Protein AF-A0A538K2Z0-F1 (afdb_monomer_lite)

Foldseek 3Di:
DPPPPPPPPDVVNVVVVVVVCCVPVVCPPPPPPDCDPVNDDPPPDDPVNDDPPPDDPVNADPPNDDPVNDDPPPQDPVNQDVPNDDPVNDDPPPDDPVNADVPNQDPVNDDPPPDDPVNDDPPPDDPVNADVPNDDPVNQDPPNQDPVNDDPPPDDPVNDPAFDDDDDDDPPPADAQGKDKDKDQGAGQDAQDADDDDDPDDDPPQWDKHWDGDHDHRMTIIIIHHNPPPPPPPVPDPPPDDDQDADPPPRDHDDPDPDDDDFDFDDDDDPDDDFDGWGADPVRDTPDDTDDPPPPDDDPDDDPPDDD

Secondary structure (DSSP, 8-state):
--SSSSS---HHHHHHHHHHHHHHHS---GGGS---GGGS-TT---TTTS-TT---GGGS-TT-S-GGGS-TT-S-GGGS-TT---GGGSPTT---TTTSPTT-S-TTTSPTT---TTTSPTT---TTTSPTT-S-GGGS-TT-S-TTTSPTT---TTTS-S---------TT--TTEEEEEEEE-TT--TT-------SSPPPTTEEEEEPP--BTTEEEEEEEE-TTS---------SS----B-TTT--B----STT----------SSS------B-TTS-BS-----GGG-------------

Structure (mmCIF, N/CA/C/O backbone):
data_AF-A0A538K2Z0-F1
#
_entry.id   AF-A0A538K2Z0-F1
#
loop_
_atom_site.group_PDB
_atom_site.id
_atom_site.type_symbol
_atom_site.label_atom_id
_atom_site.label_alt_id
_atom_site.label_comp_id
_atom_site.label_asym_id
_atom_site.label_entity_id
_atom_site.label_seq_id
_atom_site.pdbx_PDB_ins_code
_atom_site.Cartn_x
_atom_site.Cartn_y
_atom_site.Cartn_z
_atom_site.occupancy
_atom_site.B_iso_or_equiv
_atom_site.auth_seq_id
_atom_site.auth_comp_id
_atom_site.auth_asym_id
_atom_site.auth_atom_id
_atom_site.pdbx_PDB_model_num
ATOM 1 N N . MET A 1 1 ? -34.884 3.120 114.702 1.00 54.62 1 MET A N 1
ATOM 2 C CA . MET A 1 1 ? -35.971 3.513 113.774 1.00 54.62 1 MET A CA 1
ATOM 3 C C . MET A 1 1 ? -35.940 2.689 112.469 1.00 54.62 1 MET A C 1
ATOM 5 O O . MET A 1 1 ? -36.153 3.233 111.401 1.00 54.62 1 MET A O 1
ATOM 9 N N . ALA A 1 2 ? -35.697 1.368 112.526 1.00 52.91 2 ALA A N 1
ATOM 10 C CA . ALA A 1 2 ? -35.439 0.540 111.331 1.00 52.91 2 ALA A CA 1
ATOM 11 C C . ALA A 1 2 ? -36.181 -0.814 111.358 1.00 52.91 2 ALA A C 1
ATOM 13 O O . ALA A 1 2 ? -35.630 -1.851 111.006 1.00 52.91 2 ALA A O 1
ATOM 14 N N . ARG A 1 3 ? -37.433 -0.843 111.839 1.00 54.34 3 ARG A N 1
ATOM 15 C CA . ARG A 1 3 ? -38.192 -2.103 111.995 1.00 54.34 3 ARG A CA 1
ATOM 16 C C . ARG A 1 3 ? -39.641 -2.022 111.503 1.00 54.34 3 ARG A C 1
ATOM 18 O O . ARG A 1 3 ? -40.521 -2.652 112.078 1.00 54.34 3 ARG A O 1
ATOM 25 N N . ARG A 1 4 ? -39.912 -1.236 110.452 1.00 53.72 4 ARG A N 1
ATOM 26 C CA . ARG A 1 4 ? -41.261 -1.143 109.847 1.00 53.72 4 ARG A CA 1
ATOM 27 C C . ARG A 1 4 ? -41.332 -1.202 108.315 1.00 53.72 4 ARG A C 1
ATOM 29 O O . ARG A 1 4 ? -42.423 -1.053 107.786 1.00 53.72 4 ARG A O 1
ATOM 36 N N . LEU A 1 5 ? -40.246 -1.524 107.604 1.00 57.41 5 LEU A N 1
ATOM 37 C CA . LEU A 1 5 ? -40.294 -1.689 106.138 1.00 57.41 5 LEU A CA 1
ATOM 38 C C . LEU A 1 5 ? -40.363 -3.145 105.632 1.00 57.41 5 LEU A C 1
ATOM 40 O O . LEU A 1 5 ? -40.404 -3.366 104.431 1.00 57.41 5 LEU A O 1
ATOM 44 N N . ARG A 1 6 ? -40.403 -4.163 106.505 1.00 54.56 6 ARG A N 1
ATOM 45 C CA . ARG A 1 6 ? -40.366 -5.584 106.080 1.00 54.56 6 ARG A CA 1
ATOM 46 C C . ARG A 1 6 ? -41.732 -6.250 105.834 1.00 54.56 6 ARG A C 1
ATOM 48 O O . ARG A 1 6 ? -41.779 -7.466 105.711 1.00 54.56 6 ARG A O 1
ATOM 55 N N . ARG A 1 7 ? -42.851 -5.511 105.778 1.00 56.56 7 ARG A N 1
ATOM 56 C CA . ARG A 1 7 ? -44.203 -6.125 105.781 1.00 56.56 7 ARG A CA 1
ATOM 57 C C . ARG A 1 7 ? -45.034 -6.033 104.494 1.00 56.56 7 ARG A C 1
ATOM 59 O O . ARG A 1 7 ? -46.202 -6.394 104.559 1.00 56.56 7 ARG A O 1
ATOM 66 N N . ARG A 1 8 ? -44.496 -5.582 103.350 1.00 61.78 8 ARG A N 1
ATOM 67 C CA . ARG A 1 8 ? -45.268 -5.509 102.082 1.00 61.78 8 ARG A CA 1
ATOM 68 C C . ARG A 1 8 ? -44.487 -5.813 100.795 1.00 61.78 8 ARG A C 1
ATOM 70 O O . ARG A 1 8 ? -44.858 -5.342 99.725 1.00 61.78 8 ARG A O 1
ATOM 77 N N . LEU A 1 9 ? -43.438 -6.626 100.866 1.00 60.72 9 LEU A N 1
ATOM 78 C CA . LEU A 1 9 ? -42.922 -7.281 99.663 1.00 60.72 9 LEU A CA 1
ATOM 79 C C . LEU A 1 9 ? -43.556 -8.666 99.607 1.00 60.72 9 LEU A C 1
ATOM 81 O O . LEU A 1 9 ? -43.089 -9.604 100.245 1.00 60.72 9 LEU A O 1
ATOM 85 N N . THR A 1 10 ? -44.696 -8.758 98.924 1.00 77.19 10 THR A N 1
ATOM 86 C CA . THR A 1 10 ? -45.229 -10.058 98.518 1.00 77.19 10 THR A CA 1
ATOM 87 C C . THR A 1 10 ? -44.264 -10.661 97.503 1.00 77.19 10 THR A C 1
ATOM 89 O O . THR A 1 10 ? -43.581 -9.933 96.779 1.00 77.19 10 THR A O 1
ATOM 92 N N . PHE A 1 11 ? -44.212 -11.989 97.433 1.00 79.50 11 PHE A N 1
ATOM 93 C CA . PHE A 1 11 ? -43.432 -12.696 96.414 1.00 79.50 11 PHE A CA 1
ATOM 94 C C . PHE A 1 11 ? -43.719 -12.151 95.002 1.00 79.50 11 PHE A C 1
ATOM 96 O O . PHE A 1 11 ? -42.800 -11.944 94.219 1.00 79.50 11 PHE A O 1
ATOM 103 N N . ALA A 1 12 ? -44.978 -11.782 94.741 1.00 82.31 12 ALA A N 1
ATOM 104 C CA . ALA A 1 12 ? -45.411 -11.135 93.508 1.00 82.31 12 ALA A CA 1
ATOM 105 C C . ALA A 1 12 ? -44.669 -9.821 93.205 1.00 82.31 12 ALA A C 1
ATOM 107 O O . ALA A 1 12 ? -44.244 -9.633 92.074 1.00 82.31 12 ALA A O 1
ATOM 108 N N . ASN A 1 13 ? -44.461 -8.948 94.198 1.00 83.00 13 ASN A N 1
ATOM 109 C CA . ASN A 1 13 ? -43.766 -7.668 94.002 1.00 83.00 13 ASN A CA 1
ATOM 110 C C . ASN A 1 13 ? -42.264 -7.850 93.744 1.00 83.00 13 ASN A C 1
ATOM 112 O O . ASN A 1 13 ? -41.648 -7.051 93.047 1.00 83.00 13 ASN A O 1
ATOM 116 N N . VAL A 1 14 ? -41.667 -8.896 94.319 1.00 85.56 14 VAL A N 1
ATOM 117 C CA . VAL A 1 14 ? -40.258 -9.229 94.082 1.00 85.56 14 VAL A CA 1
ATOM 118 C C . VAL A 1 14 ? -40.094 -9.835 92.690 1.00 85.56 14 VAL A C 1
ATOM 120 O O . VAL A 1 14 ? -39.229 -9.397 91.939 1.00 85.56 14 VAL A O 1
ATOM 123 N N . CYS A 1 15 ? -40.960 -10.777 92.306 1.00 85.44 15 CYS A N 1
ATOM 124 C CA . CYS A 1 15 ? -40.960 -11.353 90.963 1.00 85.44 15 CYS A CA 1
ATOM 125 C C . CYS A 1 15 ? -41.245 -10.313 89.880 1.00 85.44 15 CYS A C 1
ATOM 127 O O . CYS A 1 15 ? -40.571 -10.336 88.859 1.00 85.44 15 CYS A O 1
ATOM 129 N N . SER A 1 16 ? -42.190 -9.393 90.087 1.00 87.00 16 SER A N 1
ATOM 130 C CA . SER A 1 16 ? -42.489 -8.354 89.098 1.00 87.00 16 SER A CA 1
ATOM 131 C C . SER A 1 16 ? -41.337 -7.366 88.935 1.00 87.00 16 SER A C 1
ATOM 133 O O . SER A 1 16 ? -41.027 -6.989 87.809 1.00 87.00 16 SER A O 1
ATOM 135 N N . PHE A 1 17 ? -40.644 -7.001 90.018 1.00 85.25 17 PHE A N 1
ATOM 136 C CA . PHE A 1 17 ? -39.466 -6.139 89.930 1.00 85.25 17 PHE A CA 1
ATOM 137 C C . PHE A 1 17 ? -38.277 -6.855 89.277 1.00 85.25 17 PHE A C 1
ATOM 139 O O . PHE A 1 17 ? -37.616 -6.272 88.427 1.00 85.25 17 PHE A O 1
ATOM 146 N N . ILE A 1 18 ? -38.034 -8.129 89.605 1.00 85.38 18 ILE A N 1
ATOM 147 C CA . ILE A 1 18 ? -36.999 -8.939 88.945 1.00 85.38 18 ILE A CA 1
ATOM 148 C C . ILE A 1 18 ? -37.323 -9.116 87.457 1.00 85.38 18 ILE A C 1
ATOM 150 O O . ILE A 1 18 ? -36.447 -8.913 86.626 1.00 85.38 18 ILE A O 1
ATOM 154 N N . ALA A 1 19 ? -38.573 -9.425 87.104 1.00 84.25 19 ALA A N 1
ATOM 155 C CA . ALA A 1 19 ? -39.002 -9.557 85.714 1.00 84.25 19 ALA A CA 1
ATOM 156 C C . ALA A 1 19 ? -38.842 -8.242 84.941 1.00 84.25 19 ALA A C 1
ATOM 158 O O . ALA A 1 19 ? -38.344 -8.258 83.822 1.00 84.25 19 ALA A O 1
ATOM 159 N N . LEU A 1 20 ? -39.195 -7.104 85.546 1.00 83.75 20 LEU A N 1
ATOM 160 C CA . LEU A 1 20 ? -39.020 -5.783 84.944 1.00 83.75 20 LEU A CA 1
ATOM 161 C C . LEU A 1 20 ? -37.537 -5.426 84.771 1.00 83.75 20 LEU A C 1
ATOM 163 O O . LEU A 1 20 ? -37.148 -4.911 83.729 1.00 83.75 20 LEU A O 1
ATOM 167 N N . VAL A 1 21 ? -36.701 -5.724 85.769 1.00 82.56 21 VAL A N 1
ATOM 168 C CA . VAL A 1 21 ? -35.251 -5.488 85.710 1.00 82.56 21 VAL A CA 1
ATOM 169 C C . VAL A 1 21 ? -34.573 -6.412 84.699 1.00 82.56 21 VAL A C 1
ATOM 171 O O . VAL A 1 21 ? -33.632 -5.985 84.048 1.00 82.56 21 VAL A O 1
ATOM 174 N N . ILE A 1 22 ? -35.049 -7.640 84.498 1.00 81.62 22 ILE A N 1
ATOM 175 C CA . ILE A 1 22 ? -34.547 -8.517 83.429 1.00 81.62 22 ILE A CA 1
ATOM 176 C C . ILE A 1 22 ? -35.038 -8.014 82.062 1.00 81.62 22 ILE A C 1
ATOM 178 O O . ILE A 1 22 ? -34.242 -7.856 81.141 1.00 81.62 22 ILE A O 1
ATOM 182 N N . ALA A 1 23 ? -36.321 -7.664 81.939 1.00 77.75 23 ALA A N 1
ATOM 183 C CA . ALA A 1 23 ? -36.896 -7.160 80.692 1.00 77.75 23 ALA A CA 1
ATOM 184 C C . ALA A 1 23 ? -36.260 -5.839 80.221 1.00 77.75 23 ALA A C 1
ATOM 186 O O . ALA A 1 23 ? -36.082 -5.646 79.024 1.00 77.75 23 ALA A O 1
ATOM 187 N N . LEU A 1 24 ? -35.902 -4.941 81.147 1.00 76.06 24 LEU A N 1
ATOM 188 C CA . LEU A 1 24 ? -35.345 -3.619 80.830 1.00 76.06 24 LEU A CA 1
ATOM 189 C C . LEU A 1 24 ? -33.826 -3.509 81.033 1.00 76.06 24 LEU A C 1
ATOM 191 O O . LEU A 1 24 ? -33.200 -2.632 80.449 1.00 76.06 24 LEU A O 1
ATOM 195 N N . GLY A 1 25 ? -33.231 -4.341 81.889 1.00 68.94 25 GLY A N 1
ATOM 196 C CA . GLY A 1 25 ? -31.842 -4.202 82.345 1.00 68.94 25 GLY A CA 1
ATOM 197 C C . GLY A 1 25 ? -30.845 -5.149 81.680 1.00 68.94 25 GLY A C 1
ATOM 198 O O . GLY A 1 25 ? -29.659 -4.836 81.657 1.00 68.94 25 GLY A O 1
ATOM 199 N N . THR A 1 26 ? -31.291 -6.275 81.107 1.00 61.53 26 THR A N 1
ATOM 200 C CA . THR A 1 26 ? -30.422 -7.154 80.292 1.00 61.53 26 THR A CA 1
ATOM 201 C C . THR A 1 26 ? -30.650 -7.004 78.788 1.00 61.53 26 THR A C 1
ATOM 203 O O . THR A 1 26 ? -29.878 -7.531 77.992 1.00 61.53 26 THR A O 1
ATOM 206 N N . GLY A 1 27 ? -31.676 -6.250 78.389 1.00 58.19 27 GLY A N 1
ATOM 207 C CA . GLY A 1 27 ? -31.914 -5.849 77.008 1.00 58.19 27 GLY A CA 1
ATOM 208 C C . GLY A 1 27 ? -31.122 -4.594 76.658 1.00 58.19 27 GLY A C 1
ATOM 209 O O . GLY A 1 27 ? -31.712 -3.544 76.420 1.00 58.19 27 GLY A O 1
ATOM 210 N N . GLY A 1 28 ? -29.787 -4.684 76.608 1.00 59.06 28 GLY A N 1
ATOM 211 C CA . GLY A 1 28 ? -29.054 -3.761 75.736 1.00 59.06 28 GLY A CA 1
ATOM 212 C C . GLY A 1 28 ? -29.716 -3.828 74.360 1.00 59.06 28 GLY A C 1
ATOM 213 O O . GLY A 1 28 ? -30.089 -4.924 73.951 1.00 59.06 28 GLY A O 1
ATOM 214 N N . ALA A 1 29 ? -29.969 -2.691 73.708 1.00 57.41 29 ALA A N 1
ATOM 215 C CA . ALA A 1 29 ? -30.670 -2.635 72.427 1.00 57.41 29 ALA A CA 1
ATOM 216 C C . ALA A 1 29 ? -30.017 -3.600 71.417 1.00 57.41 29 ALA A C 1
ATOM 218 O O . ALA A 1 29 ? -29.039 -3.261 70.756 1.00 57.41 29 ALA A O 1
ATOM 219 N N . TYR A 1 30 ? -30.549 -4.822 71.328 1.00 52.91 30 TYR A N 1
ATOM 220 C CA . TYR A 1 30 ? -29.987 -5.919 70.536 1.00 52.91 30 TYR A CA 1
ATOM 221 C C . TYR A 1 30 ? -30.017 -5.604 69.035 1.00 52.91 30 TYR A C 1
ATOM 223 O O . TYR A 1 30 ? -29.292 -6.220 68.261 1.00 52.91 30 TYR A O 1
ATOM 231 N N . ALA A 1 31 ? -30.803 -4.604 68.636 1.00 55.44 31 ALA A N 1
ATOM 232 C CA . ALA A 1 31 ? -31.025 -4.206 67.255 1.00 55.44 31 ALA A CA 1
ATOM 233 C C . ALA A 1 31 ? -29.828 -3.516 66.579 1.00 55.44 31 ALA A C 1
ATOM 235 O O . ALA A 1 31 ? -29.867 -3.313 65.372 1.00 55.44 31 ALA A O 1
ATOM 236 N N . ALA A 1 32 ? -28.761 -3.153 67.300 1.00 53.50 32 ALA A N 1
ATOM 237 C CA . ALA A 1 32 ? -27.634 -2.468 66.658 1.00 53.50 32 ALA A CA 1
ATOM 238 C C . ALA A 1 32 ? -26.824 -3.371 65.703 1.00 53.50 32 ALA A C 1
ATOM 240 O O . ALA A 1 32 ? -26.088 -2.843 64.880 1.00 53.50 32 ALA A O 1
ATOM 241 N N . ASN A 1 33 ? -26.956 -4.703 65.801 1.00 58.62 33 ASN A N 1
ATOM 242 C CA . ASN A 1 33 ? -26.120 -5.656 65.056 1.00 58.62 33 ASN A CA 1
ATOM 243 C C . ASN A 1 33 ? -26.870 -6.900 64.532 1.00 58.62 33 ASN A C 1
ATOM 245 O O . ASN A 1 33 ? -26.222 -7.892 64.206 1.00 58.62 33 ASN A O 1
ATOM 249 N N . THR A 1 34 ? -28.209 -6.903 64.517 1.00 69.50 34 THR A N 1
ATOM 250 C CA . THR A 1 34 ? -28.996 -8.136 64.282 1.00 69.50 34 THR A CA 1
ATOM 251 C C . THR A 1 34 ? -30.091 -8.049 63.225 1.00 69.50 34 THR A C 1
ATOM 253 O O . THR A 1 34 ? -30.787 -9.038 63.063 1.00 69.50 34 THR A O 1
ATOM 256 N N . ILE A 1 35 ? -30.235 -6.944 62.482 1.00 81.81 35 ILE A N 1
ATOM 257 C CA . ILE A 1 35 ? -31.173 -6.921 61.346 1.00 81.81 35 ILE A CA 1
ATOM 258 C C . ILE A 1 35 ? -30.601 -7.804 60.231 1.00 81.81 35 ILE A C 1
ATOM 260 O O . ILE A 1 35 ? -29.646 -7.414 59.556 1.00 81.81 35 ILE A O 1
ATOM 264 N N . GLY A 1 36 ? -31.139 -9.013 60.099 1.00 84.50 36 GLY A N 1
ATOM 265 C CA . GLY A 1 36 ? -30.788 -9.973 59.061 1.00 84.50 36 GLY A CA 1
ATOM 266 C C . GLY A 1 36 ? -31.755 -9.931 57.881 1.00 84.50 36 GLY A C 1
ATOM 267 O O . GLY A 1 36 ? -32.679 -9.124 57.830 1.00 84.50 36 GLY A O 1
ATOM 268 N N . SER A 1 37 ? -31.552 -10.843 56.930 1.00 85.88 37 SER A N 1
ATOM 269 C CA . SER A 1 37 ? -32.435 -11.013 55.769 1.00 85.88 37 SER A CA 1
ATOM 270 C C . SER A 1 37 ? -33.881 -11.301 56.181 1.00 85.88 37 SER A C 1
ATOM 272 O O . SER A 1 37 ? -34.796 -10.756 55.583 1.00 85.88 37 SER A O 1
ATOM 274 N N . ASP A 1 38 ? -34.077 -12.102 57.234 1.00 88.44 38 ASP A N 1
ATOM 275 C CA . ASP A 1 38 ? -35.404 -12.510 57.719 1.00 88.44 38 ASP A CA 1
ATOM 276 C C . ASP A 1 38 ? -36.194 -11.358 58.373 1.00 88.44 38 ASP A C 1
ATOM 278 O O . ASP A 1 38 ? -37.414 -11.444 58.517 1.00 88.44 38 ASP A O 1
ATOM 282 N N . ASP A 1 39 ? -35.511 -10.280 58.771 1.00 89.56 39 ASP A N 1
ATOM 283 C CA . ASP A 1 39 ? -36.121 -9.099 59.392 1.00 89.56 39 ASP A CA 1
ATOM 284 C C . ASP A 1 39 ? -36.536 -8.032 58.361 1.00 89.56 39 ASP A C 1
ATOM 286 O O . ASP A 1 39 ? -37.225 -7.068 58.707 1.00 89.56 39 ASP A O 1
ATOM 290 N N . ILE A 1 40 ? -36.108 -8.179 57.101 1.00 90.75 40 ILE A N 1
ATOM 291 C CA . ILE A 1 40 ? -36.381 -7.247 56.004 1.00 90.75 40 ILE A CA 1
ATOM 292 C C . ILE A 1 40 ? -37.419 -7.882 55.080 1.00 90.75 40 ILE A C 1
ATOM 294 O O . ILE A 1 40 ? -37.247 -8.997 54.601 1.00 90.75 40 ILE A O 1
ATOM 298 N N . ILE A 1 41 ? -38.507 -7.162 54.811 1.00 93.31 41 ILE A N 1
ATOM 299 C CA . ILE A 1 41 ? -39.495 -7.598 53.822 1.00 93.31 41 ILE A CA 1
ATOM 300 C C . ILE A 1 41 ? -38.904 -7.372 52.425 1.00 93.31 41 ILE A C 1
ATOM 302 O O . ILE A 1 41 ? -38.365 -6.300 52.140 1.00 93.31 41 ILE A O 1
ATOM 306 N N . ASP A 1 42 ? -39.025 -8.365 51.544 1.00 91.75 42 ASP A N 1
ATOM 307 C CA . ASP A 1 42 ? -38.537 -8.265 50.167 1.00 91.75 42 ASP A CA 1
ATOM 308 C C . ASP A 1 42 ? -39.070 -7.005 49.468 1.00 91.75 42 ASP A C 1
ATOM 310 O O . ASP A 1 42 ? -40.243 -6.648 49.588 1.00 91.75 42 ASP A O 1
ATOM 314 N N . GLU A 1 43 ? -38.174 -6.318 48.751 1.00 91.25 43 GLU A N 1
ATOM 315 C CA . GLU A 1 43 ? -38.456 -5.086 47.996 1.00 91.25 43 GLU A CA 1
ATOM 316 C C . GLU A 1 43 ? -38.956 -3.895 48.846 1.00 91.25 43 GLU A C 1
ATOM 318 O O . GLU A 1 43 ? -39.354 -2.869 48.294 1.00 91.25 43 GLU A O 1
ATOM 323 N N . SER A 1 44 ? -38.916 -3.974 50.184 1.00 94.19 44 SER A N 1
ATOM 324 C CA . SER A 1 44 ? -39.467 -2.916 51.043 1.00 94.19 44 SER A CA 1
ATOM 325 C C . SER A 1 44 ? -38.534 -1.727 51.272 1.00 94.19 44 SER A C 1
ATOM 327 O O . SER A 1 44 ? -38.996 -0.684 51.727 1.00 94.19 44 SER A O 1
ATOM 329 N N . ILE A 1 45 ? -37.232 -1.877 51.013 1.00 93.62 45 ILE A N 1
ATOM 330 C CA . ILE A 1 45 ? -36.231 -0.827 51.237 1.00 93.62 45 ILE A CA 1
ATOM 331 C C . ILE A 1 45 ? -36.285 0.190 50.096 1.00 93.62 45 ILE A C 1
ATOM 333 O O . ILE A 1 45 ? -36.020 -0.137 48.940 1.00 93.62 45 ILE A O 1
ATOM 337 N N . GLN A 1 46 ? -36.597 1.439 50.427 1.00 94.94 46 GLN A N 1
ATOM 338 C CA . GLN A 1 46 ? -36.674 2.553 49.490 1.00 94.94 46 GLN A CA 1
ATOM 339 C C . GLN A 1 46 ? -35.445 3.460 49.609 1.00 94.94 46 GLN A C 1
ATOM 341 O O . GLN A 1 46 ? -34.717 3.447 50.601 1.00 94.94 46 GLN A O 1
ATOM 346 N N . SER A 1 47 ? -35.237 4.338 48.624 1.00 92.00 47 SER A N 1
ATOM 347 C CA . SER A 1 47 ? -34.117 5.290 48.645 1.00 92.00 47 SER A CA 1
ATOM 348 C C . SER A 1 47 ? -34.121 6.219 49.866 1.00 92.00 47 SER A C 1
ATOM 350 O O . SER A 1 47 ? -33.065 6.699 50.257 1.00 92.00 47 SER A O 1
ATOM 352 N N . VAL A 1 48 ? -35.283 6.479 50.482 1.00 93.25 48 VAL A N 1
ATOM 353 C CA . VAL A 1 48 ? -35.388 7.296 51.707 1.00 93.25 48 VAL A CA 1
ATOM 354 C C . VAL A 1 48 ? -34.850 6.576 52.950 1.00 93.25 48 VAL A C 1
ATOM 356 O O . VAL A 1 48 ? -34.435 7.234 53.905 1.00 93.25 48 VAL A O 1
ATOM 359 N N . ASP A 1 49 ? -34.802 5.243 52.925 1.00 93.75 49 ASP A N 1
ATOM 360 C CA . ASP A 1 49 ? -34.326 4.420 54.039 1.00 93.75 49 ASP A CA 1
ATOM 361 C C . ASP A 1 49 ? -32.789 4.335 54.075 1.00 93.75 49 ASP A C 1
ATOM 363 O O . ASP A 1 49 ? -32.196 4.053 55.119 1.00 93.75 49 ASP A O 1
ATOM 367 N N . ILE A 1 50 ? -32.123 4.635 52.952 1.00 93.62 50 ILE A N 1
ATOM 368 C CA . ILE A 1 50 ? -30.666 4.595 52.803 1.00 93.62 50 ILE A CA 1
ATOM 369 C C . ILE A 1 50 ? -30.123 6.021 52.690 1.00 93.62 50 ILE A C 1
ATOM 371 O O . ILE A 1 50 ? -30.432 6.763 51.763 1.00 93.62 50 ILE A O 1
ATOM 375 N N . LYS A 1 51 ? -29.243 6.421 53.614 1.00 94.44 51 LYS A N 1
ATOM 376 C CA . LYS A 1 51 ? -28.586 7.736 53.522 1.00 94.44 51 LYS A CA 1
ATOM 377 C C . LYS A 1 51 ? -27.668 7.800 52.294 1.00 94.44 51 LYS A C 1
ATOM 379 O O . LYS A 1 51 ? -26.937 6.852 52.008 1.00 94.44 51 LYS A O 1
ATOM 384 N N . ASN A 1 52 ? -27.622 8.961 51.643 1.00 92.81 52 ASN A N 1
ATOM 385 C CA . ASN A 1 52 ? -26.757 9.201 50.486 1.00 92.81 52 ASN A CA 1
ATOM 386 C C . ASN A 1 52 ? -25.293 8.821 50.767 1.00 92.81 52 ASN A C 1
ATOM 388 O O . ASN A 1 52 ? -24.725 9.204 51.794 1.00 92.81 52 ASN A O 1
ATOM 392 N N . GLY A 1 53 ? -24.692 8.072 49.838 1.00 90.25 53 GLY A N 1
ATOM 393 C CA . GLY A 1 53 ? -23.297 7.631 49.915 1.00 90.25 53 GLY A CA 1
ATOM 394 C C . GLY A 1 53 ? -23.001 6.579 50.992 1.00 90.25 53 GLY A C 1
ATOM 395 O O . GLY A 1 53 ? -21.831 6.370 51.309 1.00 90.25 53 GLY A O 1
ATOM 396 N N . GLN A 1 54 ? -24.020 5.948 51.596 1.00 94.38 54 GLN A N 1
ATOM 397 C CA . GLN A 1 54 ? -23.788 4.872 52.568 1.00 94.38 54 GLN A CA 1
ATOM 398 C C . GLN A 1 54 ? -23.479 3.519 51.943 1.00 94.38 54 GLN A C 1
ATOM 400 O O . GLN A 1 54 ? -22.731 2.779 52.565 1.00 94.38 54 GLN A O 1
ATOM 405 N N . VAL A 1 55 ? -24.001 3.211 50.752 1.00 93.69 55 VAL A N 1
ATOM 406 C CA . VAL A 1 55 ? -23.628 1.983 50.033 1.00 93.69 55 VAL A CA 1
ATOM 407 C C . VAL A 1 55 ? -22.242 2.189 49.431 1.00 93.69 55 VAL A C 1
ATOM 409 O O . VAL A 1 55 ? -22.061 3.012 48.533 1.00 93.69 55 VAL A O 1
ATOM 412 N N . ARG A 1 56 ? -21.254 1.480 49.968 1.00 94.38 56 ARG A N 1
ATOM 413 C CA . ARG A 1 56 ? -19.849 1.508 49.553 1.00 94.38 56 ARG A CA 1
ATOM 414 C C . ARG A 1 56 ? -19.494 0.222 48.815 1.00 94.38 56 ARG A C 1
ATOM 416 O O . ARG A 1 56 ? -20.237 -0.751 48.841 1.00 94.38 56 ARG A O 1
ATOM 423 N N . THR A 1 57 ? -18.306 0.188 48.214 1.00 90.62 57 THR A N 1
ATOM 424 C CA . THR A 1 57 ? -17.796 -0.988 47.488 1.00 90.62 57 THR A CA 1
ATOM 425 C C . THR A 1 57 ? -17.857 -2.271 48.318 1.00 90.62 57 THR A C 1
ATOM 427 O O . THR A 1 57 ? -18.263 -3.297 47.801 1.00 90.62 57 THR A O 1
ATOM 430 N N . GLY A 1 58 ? -17.515 -2.211 49.611 1.00 92.94 58 GLY A N 1
ATOM 431 C CA . GLY A 1 58 ? -17.543 -3.386 50.491 1.00 92.94 58 GLY A CA 1
ATOM 432 C C . GLY A 1 58 ? -18.943 -3.896 50.852 1.00 92.94 58 GLY A C 1
ATOM 433 O O . GLY A 1 58 ? -19.052 -5.009 51.354 1.00 92.94 58 GLY A O 1
ATOM 434 N N . ASP A 1 59 ? -19.994 -3.112 50.599 1.00 93.19 59 ASP A N 1
ATOM 435 C CA . ASP A 1 59 ? -21.385 -3.507 50.858 1.00 93.19 59 ASP A CA 1
ATOM 436 C C . ASP A 1 59 ? -21.991 -4.285 49.673 1.00 93.19 59 ASP A C 1
ATOM 438 O O . ASP A 1 59 ? -23.079 -4.850 49.782 1.00 93.19 59 ASP A O 1
ATOM 442 N N . VAL A 1 60 ? -21.293 -4.321 48.530 1.00 94.50 60 VAL A N 1
ATOM 443 C CA . VAL A 1 60 ? -21.714 -5.001 47.302 1.00 94.50 60 VAL A CA 1
ATOM 444 C C . VAL A 1 60 ? -20.740 -6.138 47.017 1.00 94.50 60 VAL A C 1
ATOM 446 O O . VAL A 1 60 ? -19.565 -5.907 46.756 1.00 94.50 60 VAL A O 1
ATOM 449 N N . ASN A 1 61 ? -21.231 -7.377 47.045 1.00 93.50 61 ASN A N 1
ATOM 450 C CA . ASN A 1 61 ? -20.400 -8.542 46.735 1.00 93.50 61 ASN A CA 1
ATOM 451 C C . ASN A 1 61 ? -19.869 -8.493 45.291 1.00 93.50 61 ASN A C 1
ATOM 453 O O . ASN A 1 61 ? -20.569 -8.048 44.375 1.00 93.50 61 ASN A O 1
ATOM 457 N N . ASP A 1 62 ? -18.673 -9.0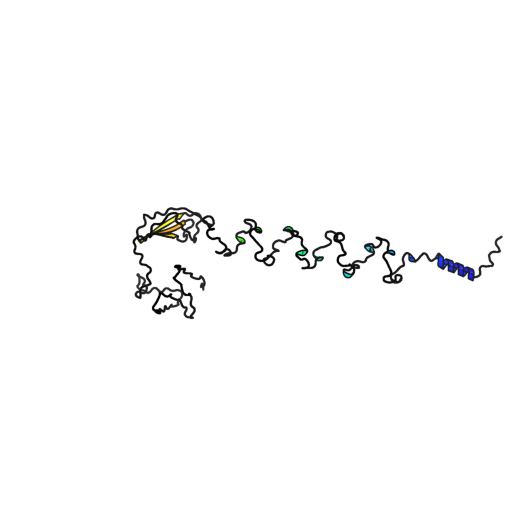42 45.071 1.00 92.81 62 ASP A N 1
ATOM 458 C CA . ASP A 1 62 ? -18.090 -9.175 43.734 1.00 92.81 62 ASP A CA 1
ATOM 459 C C . ASP A 1 62 ? -19.042 -9.930 42.789 1.00 92.81 62 ASP A C 1
ATOM 461 O O . ASP A 1 62 ? -19.583 -10.987 43.119 1.00 92.81 62 ASP A O 1
ATOM 465 N N . GLY A 1 63 ? -19.282 -9.357 41.605 1.00 90.12 63 GLY A N 1
ATOM 466 C CA . GLY A 1 63 ? -20.211 -9.904 40.610 1.00 90.12 63 GLY A CA 1
ATOM 467 C C . GLY A 1 63 ? -21.701 -9.739 40.942 1.00 90.12 63 GLY A C 1
ATOM 468 O O . GLY A 1 63 ? -22.546 -10.189 40.168 1.00 90.12 63 GLY A O 1
ATOM 469 N N . ALA A 1 64 ? -22.065 -9.078 42.051 1.00 94.81 64 ALA A N 1
ATOM 470 C CA . ALA A 1 64 ? -23.470 -8.861 42.400 1.00 94.81 64 ALA A CA 1
ATOM 471 C C . ALA A 1 64 ? -24.198 -7.950 41.401 1.00 94.81 64 ALA A C 1
ATOM 473 O O . ALA A 1 64 ? -25.407 -8.114 41.210 1.00 94.81 64 ALA A O 1
ATOM 474 N N . ILE A 1 65 ? -23.490 -7.019 40.755 1.00 94.56 65 ILE A N 1
ATOM 475 C CA . ILE A 1 65 ? -24.018 -6.190 39.666 1.00 94.56 65 ILE A CA 1
ATOM 476 C C . ILE A 1 65 ? -23.697 -6.876 38.336 1.00 94.56 65 ILE A C 1
ATOM 478 O O . ILE A 1 65 ? -22.558 -6.872 37.878 1.00 94.56 65 ILE A O 1
ATOM 482 N N . THR A 1 66 ? -24.709 -7.494 37.731 1.00 94.56 66 THR A N 1
ATOM 483 C CA . THR A 1 66 ? -24.614 -8.128 36.410 1.00 94.56 66 THR A CA 1
ATOM 484 C C . THR A 1 66 ? -25.164 -7.194 35.335 1.00 94.56 66 THR A C 1
ATOM 486 O O . THR A 1 66 ? -25.890 -6.249 35.645 1.00 94.56 66 THR A O 1
ATOM 489 N N . SER A 1 67 ? -24.889 -7.481 34.060 1.00 90.56 67 SER A N 1
ATOM 490 C CA . SER A 1 67 ? -25.411 -6.697 32.928 1.00 90.56 67 SER A CA 1
ATOM 491 C C . SER A 1 67 ? -26.935 -6.531 32.957 1.00 90.56 67 SER A C 1
ATOM 493 O O . SER A 1 67 ? -27.437 -5.455 32.673 1.00 90.56 67 SER A O 1
ATOM 495 N N . HIS A 1 68 ? -27.676 -7.552 33.398 1.00 93.75 68 HIS A N 1
ATOM 496 C CA . HIS A 1 68 ? -29.141 -7.515 33.505 1.00 93.75 68 HIS A CA 1
ATOM 497 C C . HIS A 1 68 ? -29.662 -6.571 34.604 1.00 93.75 68 HIS A C 1
ATOM 499 O O . HIS A 1 68 ? -30.853 -6.271 34.633 1.00 93.75 68 HIS A O 1
ATOM 505 N N . LYS A 1 69 ? -28.797 -6.134 35.529 1.00 94.81 69 LYS A N 1
ATOM 506 C CA . LYS A 1 69 ? -29.130 -5.183 36.603 1.00 94.81 69 LYS A CA 1
ATOM 507 C C . LYS A 1 69 ? -28.774 -3.738 36.246 1.00 94.81 69 LYS A C 1
ATOM 509 O O . LYS A 1 69 ? -29.126 -2.835 36.999 1.00 94.81 69 LYS A O 1
ATOM 514 N N . ILE A 1 70 ? -28.079 -3.520 35.131 1.00 94.94 70 ILE A N 1
ATOM 515 C CA . ILE A 1 70 ? -27.715 -2.197 34.625 1.00 94.94 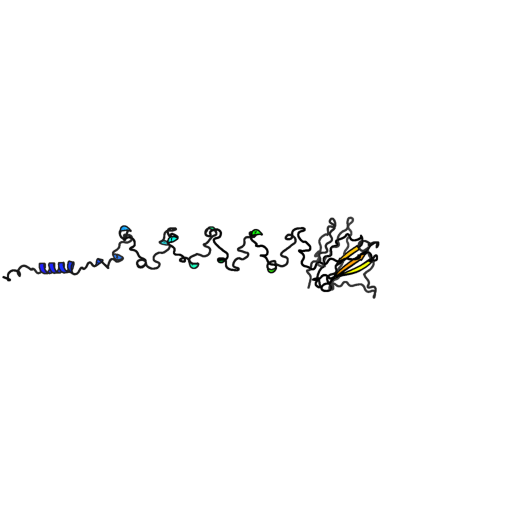70 ILE A CA 1
ATOM 516 C C . ILE A 1 70 ? -28.636 -1.896 33.445 1.00 94.94 70 ILE A C 1
ATOM 518 O O . ILE A 1 70 ? -28.751 -2.691 32.516 1.00 94.94 70 ILE A O 1
ATOM 522 N N . ALA A 1 71 ? -29.321 -0.758 33.484 1.00 94.50 71 ALA A N 1
ATOM 523 C CA . ALA A 1 71 ? -30.147 -0.344 32.360 1.00 94.50 71 ALA A CA 1
ATOM 524 C C . ALA A 1 71 ? -29.268 0.044 31.156 1.00 94.50 71 ALA A C 1
ATOM 526 O O . ALA A 1 71 ? -28.167 0.576 31.299 1.00 94.50 71 ALA A O 1
ATOM 527 N N . ASN A 1 72 ? -29.760 -0.216 29.946 1.00 92.31 72 ASN A N 1
ATOM 528 C CA . ASN A 1 72 ? -29.019 0.121 28.732 1.00 92.31 72 ASN A CA 1
ATOM 529 C C . ASN A 1 72 ? -28.759 1.633 28.653 1.00 92.31 72 ASN A C 1
ATOM 531 O O . ASN A 1 72 ? -29.640 2.433 28.965 1.00 92.31 72 ASN A O 1
ATOM 535 N N . ALA A 1 73 ? -27.562 2.002 28.188 1.00 87.44 73 ALA A N 1
ATOM 536 C CA . ALA A 1 73 ? -27.126 3.387 27.989 1.00 87.44 73 ALA A CA 1
ATOM 537 C C . ALA A 1 73 ? -27.117 4.274 29.256 1.00 87.44 73 ALA A C 1
ATOM 539 O O . ALA A 1 73 ? -27.161 5.497 29.137 1.00 87.44 73 ALA A O 1
ATOM 540 N N . THR A 1 74 ? -27.048 3.694 30.464 1.00 94.81 74 THR A N 1
ATOM 541 C CA . THR A 1 74 ? -26.974 4.482 31.713 1.00 94.81 74 THR A CA 1
ATOM 542 C C . THR A 1 74 ? -25.572 4.648 32.286 1.00 94.81 74 THR A C 1
ATOM 544 O O . THR A 1 74 ? -25.404 5.448 33.199 1.00 94.81 74 THR A O 1
ATOM 547 N N . VAL A 1 75 ? -24.581 3.896 31.803 1.00 94.31 75 VAL A N 1
ATOM 548 C CA . VAL A 1 75 ? -23.178 4.071 32.208 1.00 94.31 75 VAL A CA 1
ATOM 549 C C . VAL A 1 75 ? -22.574 5.164 31.338 1.00 94.31 75 VAL A C 1
ATOM 551 O O . VAL A 1 75 ? -22.514 5.005 30.118 1.00 94.31 75 VAL A O 1
ATOM 554 N N . ALA A 1 76 ? -22.169 6.279 31.944 1.00 93.94 76 ALA A N 1
ATOM 555 C CA . ALA A 1 76 ? -21.539 7.367 31.214 1.00 93.94 76 ALA A CA 1
ATOM 556 C C . ALA A 1 76 ? -20.047 7.077 31.000 1.00 93.94 76 ALA A C 1
ATOM 558 O O . ALA A 1 76 ? -19.413 6.373 31.782 1.00 93.94 76 ALA A O 1
ATOM 559 N N . ASN A 1 77 ? -19.451 7.664 29.959 1.00 89.50 77 ASN A N 1
ATOM 560 C CA . ASN A 1 77 ? -18.021 7.482 29.683 1.00 89.50 77 ASN A CA 1
ATOM 561 C C . ASN A 1 77 ? -17.128 7.959 30.843 1.00 89.50 77 ASN A C 1
ATOM 563 O O . ASN A 1 77 ? -16.060 7.398 31.053 1.00 89.50 77 ASN A O 1
ATOM 567 N N . GLU A 1 78 ? -17.564 8.966 31.607 1.00 93.12 78 GLU A N 1
ATOM 568 C CA . GLU A 1 78 ? -16.847 9.463 32.792 1.00 93.12 78 GLU A CA 1
ATOM 569 C C . GLU A 1 78 ? -16.812 8.465 33.959 1.00 93.12 78 GLU A C 1
ATOM 571 O O . GLU A 1 78 ? -15.913 8.543 34.797 1.00 93.12 78 GLU A O 1
ATOM 576 N N . ASP A 1 79 ? -17.730 7.492 33.979 1.00 93.50 79 ASP A N 1
ATOM 577 C CA . ASP A 1 79 ? -17.754 6.409 34.966 1.00 93.50 79 ASP A CA 1
ATOM 578 C C . ASP A 1 79 ? -16.767 5.278 34.615 1.00 93.50 79 ASP A C 1
ATOM 580 O O . ASP A 1 79 ? -16.477 4.414 35.446 1.00 93.50 79 ASP A O 1
ATOM 584 N N . ILE A 1 80 ? -16.232 5.268 33.387 1.00 92.88 80 ILE A N 1
ATOM 585 C CA . ILE A 1 80 ? -15.280 4.267 32.900 1.00 92.88 80 ILE A CA 1
ATOM 586 C C . ILE A 1 80 ? -13.869 4.844 33.013 1.00 92.88 80 ILE A C 1
ATOM 588 O O . ILE A 1 80 ? -13.467 5.733 32.263 1.00 92.88 80 ILE A O 1
ATOM 592 N N . ALA A 1 81 ? -13.084 4.318 33.953 1.00 91.94 81 ALA A N 1
ATOM 593 C CA . ALA A 1 81 ? -11.709 4.766 34.137 1.00 91.94 81 ALA A CA 1
ATOM 594 C C . ALA A 1 81 ? -10.854 4.523 32.870 1.00 91.94 81 ALA A C 1
ATOM 596 O O . ALA A 1 81 ? -11.023 3.499 32.198 1.00 91.94 81 ALA A O 1
ATOM 597 N N . PRO A 1 82 ? -9.881 5.402 32.558 1.00 88.56 82 PRO A N 1
ATOM 598 C CA . PRO A 1 82 ? -8.946 5.170 31.462 1.00 88.56 82 PRO A CA 1
ATOM 599 C C . PRO A 1 82 ? -8.239 3.813 31.593 1.00 88.56 82 PRO A C 1
ATOM 601 O O . PRO A 1 82 ? -7.681 3.496 32.643 1.00 88.56 82 PRO A O 1
ATOM 604 N N . GLY A 1 83 ? -8.274 3.007 30.529 1.00 85.62 83 GLY A N 1
ATOM 605 C CA . GLY A 1 83 ? -7.694 1.658 30.509 1.00 85.62 83 GLY A CA 1
ATOM 606 C C . GLY A 1 83 ? -8.532 0.572 31.196 1.00 85.62 83 GLY A C 1
ATOM 607 O O . GLY A 1 83 ? -8.097 -0.576 31.245 1.00 85.62 83 GLY A O 1
ATOM 608 N N . ALA A 1 84 ? -9.731 0.891 31.706 1.00 92.12 84 ALA A N 1
ATOM 609 C CA . ALA A 1 84 ? -10.645 -0.118 32.247 1.00 92.12 84 ALA A CA 1
ATOM 610 C C . ALA A 1 84 ? -11.141 -1.097 31.168 1.00 92.12 84 ALA A C 1
ATOM 612 O O . ALA A 1 84 ? -11.422 -2.253 31.475 1.00 92.12 84 ALA A O 1
ATOM 613 N N . MET A 1 85 ? -11.217 -0.641 29.913 1.00 92.38 85 MET A N 1
ATOM 614 C CA . MET A 1 85 ? -11.502 -1.474 28.746 1.00 92.38 85 MET A CA 1
ATOM 615 C C . MET A 1 85 ? -10.198 -1.925 28.090 1.00 92.38 85 MET A C 1
ATOM 617 O O . MET A 1 85 ? -9.324 -1.108 27.801 1.00 92.38 85 MET A O 1
ATOM 621 N N . ASN A 1 86 ? -10.079 -3.229 27.853 1.00 90.88 86 ASN A N 1
ATOM 622 C CA . ASN A 1 86 ? -8.990 -3.838 27.089 1.00 90.88 86 ASN A CA 1
ATOM 623 C C . ASN A 1 86 ? -9.561 -4.697 25.951 1.00 90.88 86 ASN A C 1
ATOM 625 O O . ASN A 1 86 ? -10.776 -4.774 25.784 1.00 90.88 86 ASN A O 1
ATOM 629 N N . SER A 1 87 ? -8.700 -5.358 25.175 1.00 87.69 87 SER A N 1
ATOM 630 C CA . SER A 1 87 ? -9.129 -6.192 24.045 1.00 87.69 87 SER A CA 1
ATOM 631 C C . SER A 1 87 ? -10.116 -7.295 24.439 1.00 87.69 87 SER A C 1
ATOM 633 O O . SER A 1 87 ? -11.011 -7.591 23.666 1.00 87.69 87 SER A O 1
ATOM 635 N N . ASN A 1 88 ? -10.039 -7.844 25.657 1.00 89.94 88 ASN A N 1
ATOM 636 C CA . ASN A 1 88 ? -10.994 -8.854 26.135 1.00 89.94 88 ASN A CA 1
ATOM 637 C C . ASN A 1 88 ? -12.350 -8.256 26.547 1.00 89.94 88 ASN A C 1
ATOM 639 O O . ASN A 1 88 ? -13.286 -8.995 26.844 1.00 89.94 88 ASN A O 1
ATOM 643 N N . SER A 1 89 ? -12.443 -6.929 26.665 1.00 91.88 89 SER A N 1
ATOM 644 C CA . SER A 1 89 ? -13.692 -6.218 26.960 1.00 91.88 89 SER A CA 1
ATOM 645 C C . SER A 1 89 ? -14.520 -5.951 25.702 1.00 91.88 89 SER A C 1
ATOM 647 O O . SER A 1 89 ? -15.715 -5.687 25.816 1.00 91.88 89 SER A O 1
ATOM 649 N N . VAL A 1 90 ? -13.894 -6.005 24.525 1.00 92.69 90 VAL A N 1
ATOM 650 C CA . VAL A 1 90 ? -14.536 -5.794 23.226 1.00 92.69 90 VAL A CA 1
ATOM 651 C C . VAL A 1 90 ? -14.829 -7.159 22.619 1.00 92.69 90 VAL A C 1
ATOM 653 O O . VAL A 1 90 ? -13.971 -8.036 22.620 1.00 92.69 90 VAL A O 1
ATOM 656 N N . LEU A 1 91 ? -16.056 -7.359 22.147 1.00 93.00 91 LEU A N 1
ATOM 657 C CA . LEU A 1 91 ? -16.418 -8.597 21.470 1.00 93.00 91 LEU A CA 1
ATOM 658 C C . LEU A 1 91 ? -15.811 -8.596 20.061 1.00 93.00 91 LEU A C 1
ATOM 660 O O . LEU A 1 91 ? -15.844 -7.577 19.371 1.00 93.00 91 LEU A O 1
ATOM 664 N N . ASP A 1 92 ? -15.291 -9.741 19.629 1.00 92.12 92 ASP A N 1
ATOM 665 C CA . ASP A 1 92 ? -14.775 -9.896 18.269 1.00 92.12 92 ASP A CA 1
ATOM 666 C C . ASP A 1 92 ? -15.836 -9.477 17.238 1.00 92.12 92 ASP A C 1
ATOM 668 O O . ASP A 1 92 ? -17.024 -9.768 17.393 1.00 92.12 92 ASP A O 1
ATOM 672 N N . GLU A 1 93 ? -15.395 -8.751 16.207 1.00 90.19 93 GLU A N 1
ATOM 673 C CA . GLU A 1 93 ? -16.239 -8.229 15.118 1.00 90.19 93 GLU A CA 1
ATOM 674 C C . GLU A 1 93 ? -17.335 -7.231 15.550 1.00 90.19 93 GLU A C 1
ATOM 676 O O . GLU A 1 93 ? -18.163 -6.833 14.731 1.00 90.19 93 GLU A O 1
ATOM 681 N N . SER A 1 94 ? -17.360 -6.772 16.810 1.00 94.44 94 SER A N 1
ATOM 682 C CA . SER A 1 94 ? -18.402 -5.841 17.267 1.00 94.44 94 SER A CA 1
ATOM 683 C C . SER A 1 94 ? -18.173 -4.388 16.861 1.00 94.44 94 SER A C 1
ATOM 685 O O . SER A 1 94 ? -19.093 -3.584 16.976 1.00 94.44 94 SER A O 1
ATOM 687 N N . LEU A 1 95 ? -16.949 -4.032 16.462 1.00 95.00 95 LEU A N 1
ATOM 688 C CA . LEU A 1 95 ? -16.604 -2.683 16.021 1.00 95.00 95 LEU A CA 1
ATOM 689 C C . LEU A 1 95 ? -16.800 -2.559 14.514 1.00 95.00 95 LEU A C 1
ATOM 691 O O . LEU A 1 95 ? -16.255 -3.332 13.730 1.00 95.00 95 LEU A O 1
ATOM 695 N N . THR A 1 96 ? -17.557 -1.547 14.120 1.00 94.50 96 THR A N 1
ATOM 696 C CA . THR A 1 96 ? -17.847 -1.210 12.730 1.00 94.50 96 THR A CA 1
ATOM 697 C C . THR A 1 96 ? -17.197 0.118 12.353 1.00 94.50 96 THR A C 1
ATOM 699 O O . THR A 1 96 ? -16.691 0.857 13.199 1.00 94.50 96 THR A O 1
ATOM 702 N N . SER A 1 97 ? -17.251 0.478 11.071 1.00 91.44 97 SER A N 1
ATOM 703 C CA . SER A 1 97 ? -16.742 1.772 10.608 1.00 91.44 97 SER A CA 1
ATOM 704 C C . SER A 1 97 ? -17.456 2.975 11.236 1.00 91.44 97 SER A C 1
ATOM 706 O O . SER A 1 97 ? -16.855 4.039 11.315 1.00 91.44 97 SER A O 1
ATOM 708 N N . SER A 1 98 ? -18.700 2.836 11.715 1.00 94.94 98 SER A N 1
ATOM 709 C CA . SER A 1 98 ? -19.393 3.923 12.426 1.00 94.94 98 SER A CA 1
ATOM 710 C C . SER A 1 98 ? -18.899 4.145 13.854 1.00 94.94 98 SER A C 1
ATOM 712 O O . SER A 1 98 ? -19.168 5.203 14.421 1.00 94.94 98 SER A O 1
ATOM 714 N N . ASP A 1 99 ? -18.186 3.175 14.427 1.00 95.06 99 ASP A N 1
ATOM 715 C CA . ASP A 1 99 ? -17.622 3.273 15.776 1.00 95.06 99 ASP A CA 1
ATOM 716 C C . ASP A 1 99 ? -16.235 3.940 15.775 1.00 95.06 99 ASP A C 1
ATOM 718 O O . ASP A 1 99 ? -15.743 4.360 16.822 1.00 95.06 99 ASP A O 1
ATOM 722 N N . LEU A 1 100 ? -15.610 4.065 14.598 1.00 95.38 100 LEU A N 1
ATOM 723 C CA . LEU A 1 100 ? -14.305 4.691 14.403 1.00 95.38 100 LEU A CA 1
ATOM 724 C C . LEU A 1 100 ? -14.480 6.093 13.817 1.00 95.38 100 LEU A C 1
ATOM 726 O O . LEU A 1 100 ? -15.114 6.284 12.779 1.00 95.38 100 LEU A O 1
ATOM 730 N N . ALA A 1 101 ? -13.901 7.095 14.476 1.00 95.44 101 ALA A N 1
ATOM 731 C CA . ALA A 1 101 ? -13.881 8.442 13.922 1.00 95.44 101 ALA A CA 1
ATOM 732 C C . ALA A 1 101 ? -12.923 8.512 12.720 1.00 95.44 101 ALA A C 1
ATOM 734 O O . ALA A 1 101 ? -11.947 7.768 12.630 1.00 95.44 101 ALA A O 1
ATOM 735 N N . THR A 1 102 ? -13.179 9.441 11.798 1.00 93.69 102 THR A N 1
ATOM 736 C CA . THR A 1 102 ? -12.255 9.719 10.691 1.00 93.69 102 THR A CA 1
ATOM 737 C C . THR A 1 102 ? -10.856 10.013 11.237 1.00 93.69 102 THR A C 1
ATOM 739 O O . THR A 1 102 ? -10.719 10.764 12.203 1.00 93.69 102 THR A O 1
ATOM 742 N N . ASP A 1 103 ? -9.841 9.395 10.631 1.00 90.31 103 ASP A N 1
ATOM 743 C CA . ASP A 1 103 ? -8.425 9.513 11.000 1.00 90.31 103 ASP A CA 1
ATOM 744 C C . ASP A 1 103 ? -8.080 9.058 12.435 1.00 90.31 103 ASP A C 1
ATOM 746 O O . ASP A 1 103 ? -7.012 9.389 12.949 1.00 90.31 103 ASP A O 1
ATOM 750 N N . SER A 1 104 ? -8.952 8.290 13.110 1.00 95.62 104 SER A N 1
ATOM 751 C CA . SER A 1 104 ? -8.685 7.822 14.481 1.00 95.62 104 SER A CA 1
ATOM 752 C C . SER A 1 104 ? -7.703 6.654 14.566 1.00 95.62 104 SER A C 1
ATOM 754 O O . SER A 1 104 ? -7.201 6.370 15.651 1.00 95.62 104 SER A O 1
ATOM 756 N N . VAL A 1 105 ? -7.473 5.949 13.457 1.00 95.38 105 VAL A N 1
ATOM 757 C CA . VAL A 1 105 ? -6.517 4.840 13.351 1.00 95.38 105 VAL A CA 1
ATOM 758 C C . VAL A 1 105 ? -5.322 5.337 12.549 1.00 95.38 105 VAL A C 1
ATOM 760 O O . VAL A 1 105 ? -5.441 5.603 11.354 1.00 95.38 105 VAL A O 1
ATOM 763 N N . GLY A 1 106 ? -4.186 5.509 13.215 1.00 94.12 106 GLY A N 1
ATOM 764 C CA . GLY A 1 106 ? -2.933 5.911 12.597 1.00 94.12 106 GLY A CA 1
ATOM 765 C C . GLY A 1 106 ? -2.060 4.716 12.224 1.00 94.12 106 GLY A C 1
ATOM 766 O O . GLY A 1 106 ? -2.375 3.552 12.469 1.00 94.12 106 GLY A O 1
ATOM 767 N N . ALA A 1 107 ? -0.908 5.022 11.627 1.00 90.50 107 ALA A N 1
ATOM 768 C CA . ALA A 1 107 ? 0.038 4.004 11.177 1.00 90.50 107 ALA A CA 1
ATOM 769 C C . ALA A 1 107 ? 0.621 3.169 12.331 1.00 90.50 107 ALA A C 1
ATOM 771 O O . ALA A 1 107 ? 1.008 2.030 12.115 1.00 90.50 107 ALA A O 1
ATOM 772 N N . THR A 1 108 ? 0.687 3.711 13.551 1.00 94.25 108 THR A N 1
ATOM 773 C CA . THR A 1 108 ? 1.204 2.995 14.729 1.00 94.25 108 THR A CA 1
ATOM 774 C C . THR A 1 108 ? 0.226 1.973 15.294 1.00 94.25 108 THR A C 1
ATOM 776 O O . THR A 1 108 ? 0.641 1.073 16.021 1.00 94.25 108 THR A O 1
ATOM 779 N N . GLU A 1 109 ? -1.061 2.109 14.978 1.00 94.81 109 GLU A N 1
ATOM 780 C CA . GLU A 1 109 ? -2.115 1.191 15.404 1.00 94.81 109 GLU A CA 1
ATOM 781 C C . GLU A 1 109 ? -2.295 0.019 14.426 1.00 94.81 109 GLU A C 1
ATOM 783 O O . GLU A 1 109 ? -2.883 -0.998 14.795 1.00 94.81 109 GLU A O 1
ATOM 788 N N . VAL A 1 110 ? -1.774 0.137 13.200 1.00 95.12 110 VAL A N 1
ATOM 789 C CA . VAL A 1 110 ? -1.790 -0.924 12.186 1.00 95.12 110 VAL A CA 1
ATOM 790 C C . VAL A 1 110 ? -0.503 -1.733 12.299 1.00 95.12 110 VAL A C 1
ATOM 792 O O . VAL A 1 110 ? 0.595 -1.195 12.190 1.00 95.12 110 VAL A O 1
ATOM 795 N N . ALA A 1 111 ? -0.630 -3.037 12.534 1.00 94.88 111 ALA A N 1
ATOM 796 C CA . ALA A 1 111 ? 0.532 -3.908 12.628 1.00 94.88 111 ALA A CA 1
ATOM 797 C C . ALA A 1 111 ? 1.189 -4.106 11.252 1.00 94.88 111 ALA A C 1
ATOM 799 O O . ALA A 1 111 ? 0.515 -4.230 10.228 1.00 94.88 111 ALA A O 1
ATOM 800 N N . ASP A 1 112 ? 2.518 -4.192 11.231 1.00 92.75 112 ASP A N 1
ATOM 801 C CA . ASP A 1 112 ? 3.258 -4.445 9.997 1.00 92.75 112 ASP A CA 1
ATOM 802 C C . ASP A 1 112 ? 2.764 -5.732 9.319 1.00 92.75 112 ASP A C 1
ATOM 804 O O . ASP A 1 112 ? 2.655 -6.786 9.949 1.00 92.75 112 ASP A O 1
ATOM 808 N N . SER A 1 113 ? 2.522 -5.658 8.008 1.00 89.88 113 SER A N 1
ATOM 809 C CA . SER A 1 113 ? 2.027 -6.775 7.182 1.00 89.88 113 SER A CA 1
ATOM 810 C C . SER A 1 113 ? 0.634 -7.309 7.559 1.00 89.88 113 SER A C 1
ATOM 812 O O . SER A 1 113 ? 0.294 -8.416 7.151 1.00 89.88 113 SER A O 1
ATOM 814 N N . SER A 1 114 ? -0.176 -6.564 8.325 1.00 95.12 114 SER A N 1
ATOM 815 C CA . SER A 1 114 ? -1.534 -7.000 8.693 1.00 95.12 114 SER A CA 1
ATOM 816 C C . SER A 1 114 ? -2.605 -6.700 7.646 1.00 95.12 114 SER A C 1
ATOM 818 O O . SER A 1 114 ? -3.735 -7.140 7.813 1.00 95.12 114 SER A O 1
ATOM 820 N N . ILE A 1 115 ? -2.282 -5.890 6.637 1.00 95.19 115 ILE A N 1
ATOM 821 C CA . ILE A 1 115 ? -3.189 -5.526 5.548 1.00 95.19 115 ILE A CA 1
ATOM 822 C C . ILE A 1 115 ? -2.782 -6.338 4.327 1.00 95.19 115 ILE A C 1
ATOM 824 O O . ILE A 1 115 ? -1.690 -6.131 3.790 1.00 95.19 115 ILE A O 1
ATOM 828 N N . ASP A 1 116 ? -3.640 -7.262 3.910 1.00 94.62 116 ASP A N 1
ATOM 829 C CA . ASP A 1 116 ? -3.466 -8.034 2.693 1.00 94.62 116 ASP A CA 1
ATOM 830 C C . ASP A 1 116 ? -4.435 -7.569 1.591 1.00 94.62 116 ASP A C 1
ATOM 832 O O . ASP A 1 116 ? -5.127 -6.554 1.704 1.00 94.62 116 ASP A O 1
ATOM 836 N N . SER A 1 117 ? -4.414 -8.252 0.447 1.00 91.50 117 SER A N 1
ATOM 837 C CA . SER A 1 117 ? -5.248 -7.893 -0.705 1.00 91.50 117 SER A CA 1
ATOM 838 C C . SER A 1 117 ? -6.755 -7.967 -0.433 1.00 91.50 117 SER A C 1
ATOM 840 O O . SER A 1 117 ? -7.515 -7.334 -1.152 1.00 91.50 117 SER A O 1
ATOM 842 N N . GLY A 1 118 ? -7.195 -8.748 0.554 1.00 94.12 118 GLY A N 1
ATOM 843 C CA . GLY A 1 118 ? -8.597 -8.885 0.938 1.00 94.12 118 GLY A CA 1
ATOM 844 C C . GLY A 1 118 ? -9.135 -7.675 1.700 1.00 94.12 118 GLY A C 1
ATOM 845 O O . GLY A 1 118 ? -10.328 -7.384 1.610 1.00 94.12 118 GLY A O 1
ATOM 846 N N . GLU A 1 119 ? -8.270 -6.942 2.405 1.00 94.50 119 GLU A N 1
ATOM 847 C CA . GLU A 1 119 ? -8.644 -5.718 3.122 1.00 94.50 119 GLU A CA 1
ATOM 848 C C . GLU A 1 119 ? -8.627 -4.470 2.228 1.00 94.50 119 GLU A C 1
ATOM 850 O O . GLU A 1 119 ? -9.249 -3.458 2.564 1.00 94.50 119 GLU A O 1
ATOM 855 N N . ILE A 1 120 ? -7.936 -4.521 1.086 1.00 95.44 120 ILE A N 1
ATOM 856 C CA . ILE A 1 120 ? -7.898 -3.425 0.116 1.00 95.44 120 ILE A CA 1
ATOM 857 C C . ILE A 1 120 ? -9.038 -3.583 -0.886 1.00 95.44 120 ILE A C 1
ATOM 859 O O . ILE A 1 120 ? -9.135 -4.570 -1.607 1.00 95.44 120 ILE A O 1
ATOM 863 N N . VAL A 1 121 ? -9.898 -2.570 -0.971 1.00 94.81 121 VAL A N 1
ATOM 864 C CA . VAL A 1 121 ? -10.987 -2.558 -1.951 1.00 94.81 121 VAL A CA 1
ATOM 865 C C . VAL A 1 121 ? -10.421 -2.392 -3.364 1.00 94.81 121 VAL A C 1
ATOM 867 O O . VAL A 1 121 ? -9.631 -1.487 -3.636 1.00 94.81 121 VAL A O 1
ATOM 870 N N . ASP A 1 122 ? -10.873 -3.226 -4.299 1.00 93.25 122 ASP A N 1
ATOM 871 C CA . ASP A 1 122 ? -10.456 -3.143 -5.700 1.00 93.25 122 ASP A CA 1
ATOM 872 C C . ASP A 1 122 ? -10.649 -1.731 -6.276 1.00 93.25 122 ASP A C 1
ATOM 874 O O . ASP A 1 122 ? -11.736 -1.149 -6.216 1.00 93.25 122 ASP A O 1
ATOM 878 N N . ASN A 1 123 ? -9.602 -1.208 -6.922 1.00 91.38 123 ASN A N 1
ATOM 879 C CA . ASN A 1 123 ? -9.548 0.139 -7.507 1.00 91.38 123 ASN A CA 1
ATOM 880 C C . ASN A 1 123 ? -9.664 1.295 -6.494 1.00 91.38 123 ASN A C 1
ATOM 882 O O . ASN A 1 123 ? -9.987 2.413 -6.898 1.00 91.38 123 ASN A O 1
ATOM 886 N N . SER A 1 124 ? -9.419 1.064 -5.199 1.00 95.56 124 SER A N 1
ATOM 887 C CA . SER A 1 124 ? -9.434 2.142 -4.200 1.00 95.56 124 SER A CA 1
ATOM 888 C C . SER A 1 124 ? -8.112 2.896 -4.077 1.00 95.56 124 SER A C 1
ATOM 890 O O . SER A 1 124 ? -8.111 3.991 -3.528 1.00 95.56 124 SER A O 1
ATOM 892 N N . LEU A 1 125 ? -7.002 2.314 -4.543 1.00 95.69 125 LEU A N 1
ATOM 893 C CA . LEU A 1 125 ? -5.681 2.940 -4.511 1.00 95.69 125 LEU A CA 1
ATOM 894 C C . LEU A 1 125 ? -5.428 3.705 -5.810 1.00 95.69 125 LEU A C 1
ATOM 896 O O . LEU A 1 125 ? -5.332 3.121 -6.892 1.00 95.69 125 LEU A O 1
ATOM 900 N N . PHE A 1 126 ? -5.294 5.020 -5.693 1.00 95.25 126 PHE A N 1
ATOM 901 C CA . PHE A 1 126 ? -4.987 5.937 -6.780 1.00 95.25 126 PHE A CA 1
ATOM 902 C C . PHE A 1 126 ? -3.557 6.470 -6.660 1.00 95.25 126 PHE A C 1
ATOM 904 O O . PHE A 1 126 ? -2.879 6.329 -5.646 1.00 95.25 126 PHE A O 1
ATOM 911 N N . ALA A 1 127 ? -3.094 7.169 -7.699 1.00 92.31 127 ALA A N 1
ATOM 912 C CA . ALA A 1 127 ? -1.764 7.782 -7.704 1.00 92.31 127 ALA A CA 1
ATOM 913 C C . ALA A 1 127 ? -1.533 8.776 -6.547 1.00 92.31 127 ALA A C 1
ATOM 915 O O . ALA A 1 127 ? -0.390 9.019 -6.182 1.00 92.31 127 ALA A O 1
ATOM 916 N N . ALA A 1 128 ? -2.596 9.357 -5.978 1.00 94.88 128 ALA A N 1
ATOM 917 C CA . ALA A 1 128 ? -2.498 10.256 -4.827 1.00 94.88 128 ALA A CA 1
ATOM 918 C C . ALA A 1 128 ? -2.180 9.524 -3.511 1.00 94.88 128 ALA A C 1
ATOM 920 O O . ALA A 1 128 ? -1.632 10.140 -2.600 1.00 94.88 128 ALA A O 1
ATOM 921 N N . ASP A 1 129 ? -2.494 8.229 -3.432 1.00 95.00 129 ASP A N 1
ATOM 922 C CA . ASP A 1 129 ? -2.273 7.395 -2.246 1.00 95.00 129 ASP A CA 1
ATOM 923 C C . ASP A 1 129 ? -0.848 6.820 -2.212 1.00 95.00 129 ASP A C 1
ATOM 925 O O . ASP A 1 129 ? -0.357 6.396 -1.167 1.00 95.00 129 ASP A O 1
ATOM 929 N N . LEU A 1 130 ? -0.154 6.836 -3.356 1.00 95.69 130 LEU A N 1
ATOM 930 C CA . LEU A 1 130 ? 1.211 6.347 -3.504 1.00 95.69 130 LEU A CA 1
ATOM 931 C C . LEU A 1 130 ? 2.194 7.515 -3.545 1.00 95.69 130 LEU A C 1
ATOM 933 O O . LEU A 1 130 ? 2.190 8.339 -4.460 1.00 95.69 130 LEU A O 1
ATOM 937 N N . ALA A 1 131 ? 3.104 7.563 -2.573 1.00 95.44 131 ALA A N 1
ATOM 938 C CA . ALA A 1 131 ? 4.182 8.542 -2.605 1.00 95.44 131 ALA A CA 1
ATOM 939 C C . ALA A 1 131 ? 5.098 8.309 -3.829 1.00 95.44 131 ALA A C 1
ATOM 941 O O . ALA A 1 131 ? 5.303 7.160 -4.239 1.00 95.44 131 ALA A O 1
ATOM 942 N N . PRO A 1 132 ? 5.711 9.361 -4.404 1.00 94.00 132 PRO A N 1
ATOM 943 C CA . PRO A 1 132 ? 6.674 9.196 -5.489 1.00 94.00 132 PRO A CA 1
ATOM 944 C C . PRO A 1 132 ? 7.803 8.227 -5.109 1.00 94.00 132 PRO A C 1
ATOM 946 O O . PRO A 1 132 ? 8.403 8.365 -4.044 1.00 94.00 132 PRO A O 1
ATOM 949 N N . ASN A 1 133 ? 8.115 7.278 -5.997 1.00 91.31 133 ASN A N 1
ATOM 950 C CA . ASN A 1 133 ? 9.126 6.226 -5.797 1.00 91.31 133 ASN A CA 1
ATOM 951 C C . ASN A 1 133 ? 8.849 5.256 -4.626 1.00 91.31 133 ASN A C 1
ATOM 953 O O . ASN A 1 133 ? 9.771 4.578 -4.181 1.00 91.31 133 ASN A O 1
ATOM 957 N N . SER A 1 134 ? 7.613 5.188 -4.113 1.00 95.50 134 SER A N 1
ATOM 958 C CA . SER A 1 134 ? 7.239 4.235 -3.051 1.00 95.50 134 SER A CA 1
ATOM 959 C C . SER A 1 134 ? 7.161 2.785 -3.530 1.00 95.50 134 SER A C 1
ATOM 961 O O . SER A 1 134 ? 7.384 1.874 -2.742 1.00 95.50 134 SER A O 1
ATOM 963 N N . VAL A 1 135 ? 6.882 2.573 -4.818 1.00 95.69 135 VAL A N 1
ATOM 964 C CA . VAL A 1 135 ? 6.872 1.253 -5.455 1.00 95.69 135 VAL A CA 1
ATOM 965 C C . VAL A 1 135 ? 8.240 1.019 -6.086 1.00 95.69 135 VAL A C 1
ATOM 967 O O . VAL A 1 135 ? 8.576 1.651 -7.091 1.00 95.69 135 VAL A O 1
ATOM 970 N N . ALA A 1 136 ? 9.047 0.148 -5.481 1.00 95.19 136 ALA A N 1
ATOM 971 C CA . ALA A 1 136 ? 10.319 -0.266 -6.058 1.00 95.19 136 ALA A CA 1
ATOM 972 C C . ALA A 1 136 ? 10.124 -1.384 -7.102 1.00 95.19 136 ALA A C 1
ATOM 974 O O . ALA A 1 136 ? 9.032 -1.908 -7.323 1.00 95.19 136 ALA A O 1
ATOM 975 N N . SER A 1 137 ? 11.194 -1.714 -7.827 1.00 91.19 137 SER A N 1
ATOM 976 C CA . SER A 1 137 ? 11.132 -2.710 -8.902 1.00 91.19 137 SER A CA 1
ATOM 977 C C . SER A 1 137 ? 10.888 -4.135 -8.400 1.00 91.19 137 SER A C 1
ATOM 979 O O . SER A 1 137 ? 10.446 -4.972 -9.178 1.00 91.19 137 SER A O 1
ATOM 981 N N . SER A 1 138 ? 11.166 -4.422 -7.125 1.00 94.50 138 SER A N 1
ATOM 982 C CA . SER A 1 138 ? 10.884 -5.715 -6.487 1.00 94.50 138 SER A CA 1
ATOM 983 C C . SER A 1 138 ? 9.390 -5.989 -6.298 1.00 94.50 138 SER A C 1
ATOM 985 O O . SER A 1 138 ? 8.987 -7.140 -6.167 1.00 94.50 138 SER A O 1
ATOM 987 N N . GLU A 1 139 ? 8.582 -4.937 -6.285 1.00 94.81 139 GLU A N 1
ATOM 988 C CA . GLU A 1 139 ? 7.147 -4.937 -6.038 1.00 94.81 139 GLU A CA 1
ATOM 989 C C . GLU A 1 139 ? 6.360 -5.093 -7.346 1.00 94.81 139 GLU A C 1
ATOM 991 O O . GLU A 1 139 ? 5.169 -5.399 -7.327 1.00 94.81 139 GLU A O 1
ATOM 996 N N . ILE A 1 140 ? 7.027 -4.920 -8.491 1.00 94.56 140 ILE A N 1
ATOM 997 C CA . ILE A 1 140 ? 6.454 -5.116 -9.820 1.00 94.56 140 ILE A CA 1
ATOM 998 C C . ILE A 1 140 ? 6.819 -6.524 -10.287 1.00 94.56 140 ILE A C 1
ATOM 1000 O O . ILE A 1 140 ? 7.979 -6.827 -10.570 1.00 94.56 140 ILE A O 1
ATOM 1004 N N . ALA A 1 141 ? 5.818 -7.399 -10.373 1.00 94.75 141 ALA A N 1
ATOM 1005 C CA . ALA A 1 141 ? 6.019 -8.750 -10.882 1.00 94.75 141 ALA A CA 1
ATOM 1006 C C . ALA A 1 141 ? 6.487 -8.739 -12.350 1.00 94.75 141 ALA A C 1
ATOM 1008 O O . ALA A 1 141 ? 6.216 -7.804 -13.109 1.00 94.75 141 ALA A O 1
ATOM 1009 N N . ALA A 1 142 ? 7.169 -9.810 -12.763 1.00 92.75 142 ALA A N 1
ATOM 1010 C CA . ALA A 1 142 ? 7.518 -10.005 -14.166 1.00 92.75 142 ALA A CA 1
ATOM 1011 C C . ALA A 1 142 ? 6.255 -9.934 -15.041 1.00 92.75 142 ALA A C 1
ATOM 1013 O O . ALA A 1 142 ? 5.213 -10.474 -14.670 1.00 92.75 142 ALA A O 1
ATOM 1014 N N . ASP A 1 143 ? 6.361 -9.235 -16.172 1.00 90.81 143 ASP A N 1
ATOM 1015 C CA . ASP A 1 143 ? 5.278 -9.020 -17.140 1.00 90.81 143 ASP A CA 1
ATOM 1016 C C . ASP A 1 143 ? 4.043 -8.260 -16.602 1.00 90.81 143 ASP A C 1
ATOM 1018 O O . ASP A 1 143 ? 3.028 -8.177 -17.290 1.00 90.81 143 ASP A O 1
ATOM 1022 N N . ALA A 1 144 ? 4.115 -7.655 -15.406 1.00 95.25 144 ALA A N 1
ATOM 1023 C CA . ALA A 1 144 ? 2.997 -6.901 -14.824 1.00 95.25 144 ALA A CA 1
ATOM 1024 C C . ALA A 1 144 ? 2.691 -5.581 -15.554 1.00 95.25 144 ALA A C 1
ATOM 1026 O O . ALA A 1 144 ? 1.575 -5.076 -15.467 1.00 95.25 144 ALA A O 1
ATOM 1027 N N . VAL A 1 145 ? 3.675 -5.014 -16.258 1.00 95.06 145 VAL A N 1
ATOM 1028 C CA . VAL A 1 145 ? 3.517 -3.796 -17.063 1.00 95.06 145 VAL A CA 1
ATOM 1029 C C . VAL A 1 145 ? 3.423 -4.199 -18.532 1.00 95.06 145 VAL A C 1
ATOM 1031 O O . VAL A 1 145 ? 4.428 -4.550 -19.152 1.00 95.06 145 VAL A O 1
ATOM 1034 N N . GLY A 1 146 ? 2.210 -4.166 -19.079 1.00 93.81 146 GLY A N 1
ATOM 1035 C CA . GLY A 1 146 ? 1.918 -4.448 -20.477 1.00 93.81 146 GLY A CA 1
ATOM 1036 C C . GLY A 1 146 ? 1.812 -3.185 -21.333 1.00 93.81 146 GLY A C 1
ATOM 1037 O O . GLY A 1 146 ? 2.103 -2.063 -20.917 1.00 93.81 146 GLY A O 1
ATOM 1038 N N . ALA A 1 147 ? 1.390 -3.371 -22.586 1.00 91.62 147 ALA A N 1
ATOM 1039 C CA . ALA A 1 147 ? 1.272 -2.275 -23.547 1.00 91.62 147 ALA A CA 1
ATOM 1040 C C . ALA A 1 147 ? 0.166 -1.266 -23.188 1.00 91.62 147 ALA A C 1
ATOM 1042 O O . ALA A 1 147 ? 0.253 -0.115 -23.599 1.00 91.62 147 ALA A O 1
ATOM 1043 N N . SER A 1 148 ? -0.869 -1.677 -22.447 1.00 94.56 148 SER A N 1
ATOM 1044 C CA . SER A 1 148 ? -1.935 -0.779 -21.982 1.00 94.56 148 SER A CA 1
ATOM 1045 C C . SER A 1 148 ? -1.482 0.149 -20.858 1.00 94.56 148 SER A C 1
ATOM 1047 O O . SER A 1 148 ? -2.037 1.236 -20.709 1.00 94.56 148 SER A O 1
ATOM 1049 N N . GLU A 1 149 ? -0.474 -0.260 -20.089 1.00 94.44 149 GLU A N 1
ATOM 1050 C CA . GLU A 1 149 ? 0.058 0.486 -18.947 1.00 94.44 149 GLU A CA 1
ATOM 1051 C C . GLU A 1 149 ? 1.107 1.525 -19.378 1.00 94.44 149 GLU A C 1
ATOM 1053 O O . GLU A 1 149 ? 1.421 2.445 -18.623 1.00 94.44 149 GLU A O 1
ATOM 1058 N N . VAL A 1 150 ? 1.629 1.414 -20.603 1.00 94.06 150 VAL A N 1
ATOM 1059 C CA . VAL A 1 150 ? 2.583 2.361 -21.186 1.00 94.06 150 VAL A CA 1
ATOM 1060 C C . VAL A 1 150 ? 1.848 3.308 -22.126 1.00 94.06 150 VAL A C 1
ATOM 1062 O O . VAL A 1 150 ? 1.284 2.903 -23.140 1.00 94.06 150 VAL A O 1
ATOM 1065 N N . ALA A 1 151 ? 1.877 4.602 -21.814 1.00 94.81 151 ALA A N 1
ATOM 1066 C CA . ALA A 1 151 ? 1.268 5.603 -22.675 1.00 94.81 151 ALA A CA 1
ATOM 1067 C C . ALA A 1 151 ? 1.969 5.670 -24.046 1.00 94.81 151 ALA A C 1
ATOM 1069 O O . ALA A 1 151 ? 3.193 5.586 -24.163 1.00 94.81 151 ALA A O 1
ATOM 1070 N N . ASN A 1 152 ? 1.185 5.866 -25.108 1.00 92.12 152 ASN A N 1
ATOM 1071 C CA . ASN A 1 152 ? 1.739 6.031 -26.450 1.00 92.12 152 ASN A CA 1
ATOM 1072 C C . ASN A 1 152 ? 2.729 7.199 -26.483 1.00 92.12 152 ASN A C 1
ATOM 1074 O O . ASN A 1 152 ? 2.454 8.264 -25.934 1.00 92.12 152 ASN A O 1
ATOM 1078 N N . GLU A 1 153 ? 3.863 6.984 -27.155 1.00 89.38 153 GLU A N 1
ATOM 1079 C CA . GLU A 1 153 ? 4.937 7.976 -27.314 1.00 89.38 153 GLU A CA 1
ATOM 1080 C C . GLU A 1 153 ? 5.588 8.435 -25.993 1.00 89.38 153 GLU A C 1
ATOM 1082 O O . GLU A 1 153 ? 6.376 9.379 -26.002 1.00 89.38 153 GLU A O 1
ATOM 1087 N N . SER A 1 154 ? 5.314 7.772 -24.860 1.00 91.62 154 SER A N 1
ATOM 1088 C CA . SER A 1 154 ? 5.902 8.162 -23.572 1.00 91.62 154 SER A CA 1
ATOM 1089 C C . SER A 1 154 ? 7.329 7.663 -23.379 1.00 91.62 154 SER A C 1
ATOM 1091 O O . SER A 1 154 ? 8.071 8.257 -22.605 1.00 91.62 154 SER A O 1
ATOM 1093 N N . LEU A 1 155 ? 7.713 6.574 -24.053 1.00 90.81 155 LEU A N 1
ATOM 1094 C CA . LEU A 1 155 ? 9.056 6.012 -23.955 1.00 90.81 155 LEU A CA 1
ATOM 1095 C C . LEU A 1 155 ? 10.021 6.750 -24.881 1.00 90.81 155 LEU A C 1
ATOM 1097 O O . LEU A 1 155 ? 9.885 6.746 -26.106 1.00 90.81 155 LEU A O 1
ATOM 1101 N N . THR A 1 156 ? 11.042 7.337 -24.276 1.00 85.19 156 THR A N 1
ATOM 1102 C CA . THR A 1 156 ? 12.179 7.966 -24.937 1.00 85.19 156 THR A CA 1
ATOM 1103 C C . THR A 1 156 ? 13.435 7.109 -24.772 1.00 85.19 156 THR A C 1
ATOM 1105 O O . THR A 1 156 ? 13.467 6.135 -24.021 1.00 85.19 156 THR A O 1
ATOM 1108 N N . LEU A 1 157 ? 14.523 7.484 -25.453 1.00 76.88 157 LEU A N 1
ATOM 1109 C CA . LEU A 1 157 ? 15.817 6.808 -25.289 1.00 76.88 157 LEU A CA 1
ATOM 1110 C C . LEU A 1 157 ? 16.349 6.859 -23.847 1.00 76.88 157 LEU A C 1
ATOM 1112 O O . LEU A 1 157 ? 17.169 6.022 -23.493 1.00 76.88 157 LEU A O 1
ATOM 1116 N N . SER A 1 158 ? 15.903 7.821 -23.033 1.00 79.38 158 SER A N 1
ATOM 1117 C CA . SER A 1 158 ? 16.291 7.925 -21.621 1.00 79.38 158 SER A CA 1
ATOM 1118 C C . SER A 1 158 ? 15.593 6.892 -20.733 1.00 79.38 158 SER A C 1
ATOM 1120 O O . SER A 1 158 ? 16.106 6.580 -19.663 1.00 79.38 158 SER A O 1
ATOM 1122 N N . ASP A 1 159 ? 14.438 6.378 -21.166 1.00 85.38 159 ASP A N 1
ATOM 1123 C CA . ASP A 1 159 ? 13.619 5.429 -20.402 1.00 85.38 159 ASP A CA 1
ATOM 1124 C C . ASP A 1 159 ? 14.049 3.976 -20.646 1.00 85.38 159 ASP A C 1
ATOM 1126 O O . ASP A 1 159 ? 13.823 3.095 -19.818 1.00 85.38 159 ASP A O 1
ATOM 1130 N N . VAL A 1 160 ? 14.706 3.713 -21.779 1.00 83.06 160 VAL A N 1
ATOM 1131 C CA . VAL A 1 160 ? 15.274 2.401 -22.090 1.00 83.06 160 VAL A CA 1
ATOM 1132 C C . VAL A 1 160 ? 16.627 2.281 -21.400 1.00 83.06 160 VAL A C 1
ATOM 1134 O O . VAL A 1 160 ? 17.604 2.919 -21.793 1.00 83.06 160 VAL A O 1
ATOM 1137 N N . ALA A 1 161 ? 16.695 1.433 -20.375 1.00 69.69 161 ALA A N 1
ATOM 1138 C CA . ALA A 1 161 ? 17.952 1.103 -19.722 1.00 69.69 161 ALA A CA 1
ATOM 1139 C C . ALA A 1 161 ? 18.950 0.543 -20.750 1.00 69.69 161 ALA A C 1
ATOM 1141 O O . ALA A 1 161 ? 18.674 -0.440 -21.438 1.00 69.69 161 ALA A O 1
ATOM 1142 N N . GLY A 1 162 ? 20.119 1.173 -20.862 1.00 66.38 162 GLY A N 1
ATOM 1143 C CA . GLY A 1 162 ? 21.147 0.740 -21.797 1.00 66.38 162 GLY A CA 1
ATOM 1144 C C . GLY A 1 162 ? 22.147 1.834 -22.140 1.00 66.38 162 GLY A C 1
ATOM 1145 O O . GLY A 1 162 ? 21.988 3.010 -21.820 1.00 66.38 162 GLY A O 1
ATOM 1146 N N . ALA A 1 163 ? 23.219 1.422 -22.799 1.00 65.50 163 ALA A N 1
ATOM 1147 C CA . ALA A 1 163 ? 24.259 2.315 -23.263 1.00 65.50 163 ALA A CA 1
ATOM 1148 C C . ALA A 1 163 ? 23.878 2.920 -24.617 1.00 65.50 163 ALA A C 1
ATOM 1150 O O . ALA A 1 163 ? 23.819 2.221 -25.626 1.00 65.50 163 ALA A O 1
ATOM 1151 N N . ALA A 1 164 ? 23.640 4.228 -24.651 1.00 74.69 164 ALA A N 1
ATOM 1152 C CA . ALA A 1 164 ? 23.462 4.957 -25.898 1.00 74.69 164 ALA A CA 1
ATOM 1153 C C . ALA A 1 164 ? 24.829 5.402 -26.429 1.00 74.69 164 ALA A C 1
ATOM 1155 O O . ALA A 1 164 ? 25.641 5.988 -25.713 1.00 74.69 164 ALA A O 1
ATOM 1156 N N . THR A 1 165 ? 25.114 5.132 -27.699 1.00 82.81 165 THR A N 1
ATOM 1157 C CA . THR A 1 165 ? 26.306 5.665 -28.365 1.00 82.81 165 THR A CA 1
ATOM 1158 C C . THR A 1 165 ? 25.927 6.158 -29.745 1.00 82.81 165 THR A C 1
ATOM 1160 O O . THR A 1 165 ? 25.330 5.435 -30.536 1.00 82.81 165 THR A O 1
ATOM 1163 N N . ASN A 1 166 ? 26.313 7.396 -30.041 1.00 81.94 166 ASN A N 1
ATOM 1164 C CA . ASN A 1 166 ? 26.221 7.932 -31.387 1.00 81.94 166 ASN A CA 1
ATOM 1165 C C . ASN A 1 166 ? 27.446 7.485 -32.183 1.00 81.94 166 ASN A C 1
ATOM 1167 O O . ASN A 1 166 ? 28.581 7.626 -31.728 1.00 81.94 166 ASN A O 1
ATOM 1171 N N . GLY A 1 167 ? 27.218 6.978 -33.388 1.00 80.88 167 GLY A N 1
ATOM 1172 C CA . GLY A 1 167 ? 28.274 6.568 -34.301 1.00 80.88 167 GLY A CA 1
ATOM 1173 C C . GLY A 1 167 ? 27.937 6.932 -35.739 1.00 80.88 167 GLY A C 1
ATOM 1174 O O . GLY A 1 167 ? 26.782 7.187 -36.077 1.00 80.88 167 GLY A O 1
ATOM 1175 N N . ALA A 1 168 ? 28.958 6.969 -36.592 1.00 82.38 168 ALA A N 1
ATOM 1176 C CA . ALA A 1 168 ? 28.793 7.228 -38.015 1.00 82.38 168 ALA A CA 1
ATOM 1177 C C . ALA A 1 168 ? 29.022 5.943 -38.817 1.00 82.38 168 ALA A C 1
ATOM 1179 O O . ALA A 1 168 ? 30.015 5.246 -38.615 1.00 82.38 168 ALA A O 1
ATOM 1180 N N . ILE A 1 169 ? 28.125 5.667 -39.763 1.00 81.81 169 ILE A N 1
ATOM 1181 C CA . ILE A 1 169 ? 28.303 4.630 -40.782 1.00 81.81 169 ILE A CA 1
ATOM 1182 C C . ILE A 1 169 ? 28.582 5.338 -42.101 1.00 81.81 169 ILE A C 1
ATOM 1184 O O . ILE A 1 169 ? 27.773 6.144 -42.559 1.00 81.81 169 ILE A O 1
ATOM 1188 N N . SER A 1 170 ? 29.711 5.023 -42.736 1.00 82.94 170 SER A N 1
ATOM 1189 C CA . SER A 1 170 ? 29.955 5.461 -44.110 1.00 82.94 170 SER A CA 1
ATOM 1190 C C . SER A 1 170 ? 29.250 4.521 -45.085 1.00 82.94 170 SER A C 1
ATOM 1192 O O . SER A 1 170 ? 29.606 3.350 -45.198 1.00 82.94 170 SER A O 1
ATOM 1194 N N . LEU A 1 171 ? 28.250 5.043 -45.795 1.00 80.44 171 LEU A N 1
ATOM 1195 C CA . LEU A 1 171 ? 27.436 4.279 -46.748 1.00 80.44 171 LEU A CA 1
ATOM 1196 C C . LEU A 1 171 ? 27.959 4.349 -48.193 1.00 80.44 171 LEU A C 1
ATOM 1198 O O . LEU A 1 171 ? 27.606 3.514 -49.019 1.00 80.44 171 LEU A O 1
ATOM 1202 N N . SER A 1 172 ? 28.833 5.310 -48.505 1.00 78.50 172 SER A N 1
ATOM 1203 C CA . SER A 1 172 ? 29.311 5.587 -49.871 1.00 78.50 172 SER A CA 1
ATOM 1204 C C . SER A 1 172 ? 30.324 4.573 -50.411 1.00 78.50 172 SER A C 1
ATOM 1206 O O . SER A 1 172 ? 30.592 4.551 -51.609 1.00 78.50 172 SER A O 1
ATOM 1208 N N . GLY A 1 173 ? 30.897 3.743 -49.538 1.00 78.75 173 GLY A N 1
ATOM 1209 C CA . GLY A 1 173 ? 31.928 2.765 -49.890 1.00 78.75 173 GLY A CA 1
ATOM 1210 C C . GLY A 1 173 ? 31.422 1.336 -50.070 1.00 78.75 173 GLY A C 1
ATOM 1211 O O . GLY A 1 173 ? 32.238 0.453 -50.312 1.00 78.75 173 GLY A O 1
ATOM 1212 N N . ILE A 1 174 ? 30.119 1.081 -49.916 1.00 87.00 174 ILE A N 1
ATOM 1213 C CA . ILE A 1 174 ? 29.558 -0.274 -49.966 1.00 87.00 174 ILE A CA 1
ATOM 1214 C C . ILE A 1 174 ? 29.180 -0.589 -51.421 1.00 87.00 174 ILE A C 1
ATOM 1216 O O . ILE A 1 174 ? 28.255 0.036 -51.942 1.00 87.00 174 ILE A O 1
ATOM 1220 N N . PRO A 1 175 ? 29.860 -1.527 -52.112 1.00 86.81 175 PRO A N 1
ATOM 1221 C CA . PRO A 1 175 ? 29.503 -1.882 -53.483 1.00 86.81 175 PRO A CA 1
ATOM 1222 C C . PRO A 1 175 ? 28.101 -2.494 -53.558 1.00 86.81 175 PRO A C 1
ATOM 1224 O O . PRO A 1 175 ? 27.640 -3.119 -52.603 1.00 86.81 175 PRO A O 1
ATOM 1227 N N . ASN A 1 176 ? 27.445 -2.369 -54.712 1.00 85.31 176 ASN A N 1
ATOM 1228 C CA . ASN A 1 176 ? 26.154 -3.012 -54.948 1.00 85.31 176 ASN A CA 1
ATOM 1229 C C . ASN A 1 176 ? 26.235 -4.541 -54.736 1.00 85.31 176 ASN A C 1
ATOM 1231 O O . ASN A 1 176 ? 27.193 -5.189 -55.164 1.00 85.31 176 ASN A O 1
ATOM 1235 N N . GLY A 1 177 ? 25.226 -5.107 -54.074 1.00 84.25 177 GLY A N 1
ATOM 1236 C CA . GLY A 1 177 ? 25.103 -6.524 -53.744 1.00 84.25 177 GLY A CA 1
ATOM 1237 C C . GLY A 1 177 ? 26.005 -6.974 -52.595 1.00 84.25 177 GLY A C 1
ATOM 1238 O O . GLY A 1 177 ? 26.225 -8.174 -52.428 1.00 84.25 177 GLY A O 1
ATOM 1239 N N . ARG A 1 178 ? 26.584 -6.043 -51.825 1.00 87.19 178 ARG A N 1
ATOM 1240 C CA . ARG A 1 178 ? 27.512 -6.351 -50.730 1.00 87.19 178 ARG A CA 1
ATOM 1241 C C . ARG A 1 178 ? 27.038 -5.767 -49.410 1.00 87.19 178 ARG A C 1
ATOM 1243 O O . ARG A 1 178 ? 26.368 -4.739 -49.364 1.00 87.19 178 ARG A O 1
ATOM 1250 N N . CYS A 1 179 ? 27.439 -6.438 -48.337 1.00 88.56 179 CYS A N 1
ATOM 1251 C CA . CYS A 1 179 ? 27.270 -5.973 -46.973 1.00 88.56 179 CYS A CA 1
ATOM 1252 C C . CYS A 1 179 ? 28.630 -5.645 -46.369 1.00 88.56 179 CYS A C 1
ATOM 1254 O O . CYS A 1 179 ? 29.602 -6.373 -46.585 1.00 88.56 179 CYS A O 1
ATOM 1256 N N . THR A 1 180 ? 28.661 -4.575 -45.590 1.00 90.06 180 THR A N 1
ATOM 1257 C CA . THR A 1 180 ? 29.775 -4.212 -44.722 1.00 90.06 180 THR A CA 1
ATOM 1258 C C . THR A 1 180 ? 29.268 -4.224 -43.292 1.00 90.06 180 THR A C 1
ATOM 1260 O O . THR A 1 180 ? 28.188 -3.710 -43.008 1.00 90.06 180 THR A O 1
ATOM 1263 N N . GLN A 1 181 ? 30.046 -4.807 -42.392 1.00 90.25 181 GLN A N 1
ATOM 1264 C CA . GLN A 1 181 ? 29.768 -4.770 -40.967 1.00 90.25 181 GLN A CA 1
ATOM 1265 C C . GLN A 1 181 ? 30.469 -3.565 -40.345 1.00 90.25 181 GLN A C 1
ATOM 1267 O O . GLN A 1 181 ? 31.636 -3.299 -40.640 1.00 90.25 181 GLN A O 1
ATOM 1272 N N . VAL A 1 182 ? 29.753 -2.835 -39.498 1.00 88.50 182 VAL A N 1
ATOM 1273 C CA . VAL A 1 182 ? 30.295 -1.720 -38.725 1.00 88.50 182 VAL A CA 1
ATOM 1274 C C . VAL A 1 182 ? 30.131 -2.023 -37.249 1.00 88.50 182 VAL A C 1
ATOM 1276 O O . VAL A 1 182 ? 29.025 -2.290 -36.783 1.00 88.50 182 VAL A O 1
ATOM 1279 N N . THR A 1 183 ? 31.242 -1.979 -36.524 1.00 89.81 183 THR A N 1
ATOM 1280 C CA . THR A 1 183 ? 31.279 -2.216 -35.082 1.00 89.81 183 THR A CA 1
ATOM 1281 C C . THR A 1 183 ? 31.305 -0.886 -34.343 1.00 89.81 183 THR A C 1
ATOM 1283 O O . THR A 1 183 ? 32.105 -0.001 -34.652 1.00 89.81 183 THR A O 1
ATOM 1286 N N . PHE A 1 184 ? 30.454 -0.764 -33.334 1.00 89.12 184 PHE A N 1
ATOM 1287 C CA . PHE A 1 184 ? 30.380 0.368 -32.425 1.00 89.12 184 PHE A CA 1
ATOM 1288 C C . PHE A 1 184 ? 30.791 -0.068 -31.032 1.00 89.12 184 PHE A C 1
ATOM 1290 O O . PHE A 1 184 ? 30.324 -1.092 -30.540 1.00 89.12 184 PHE A O 1
ATOM 1297 N N . ASN A 1 185 ? 31.619 0.738 -30.375 1.00 90.19 185 ASN A N 1
ATOM 1298 C CA . ASN A 1 185 ? 31.898 0.553 -28.958 1.00 90.19 185 ASN A CA 1
ATOM 1299 C C . ASN A 1 185 ? 30.760 1.190 -28.161 1.00 90.19 185 ASN A C 1
ATOM 1301 O O . ASN A 1 185 ? 30.636 2.411 -28.145 1.00 90.19 185 ASN A O 1
ATOM 1305 N N . VAL A 1 186 ? 29.934 0.361 -27.533 1.00 87.75 186 VAL A N 1
ATOM 1306 C CA . VAL A 1 186 ? 28.733 0.762 -26.800 1.00 87.75 186 VAL A CA 1
ATOM 1307 C C . VAL A 1 186 ? 28.893 0.304 -25.355 1.00 87.75 186 VAL A C 1
ATOM 1309 O O . VAL A 1 186 ? 28.683 -0.862 -25.021 1.00 87.75 186 VAL A O 1
ATOM 1312 N N . GLY A 1 187 ? 29.368 1.209 -24.499 1.00 85.31 187 GLY A N 1
ATOM 1313 C CA . GLY A 1 187 ? 29.802 0.877 -23.142 1.00 85.31 187 GLY A CA 1
ATOM 1314 C C . GLY A 1 187 ? 28.646 0.477 -22.234 1.00 85.31 187 GLY A C 1
ATOM 1315 O O . GLY A 1 187 ? 27.956 1.352 -21.739 1.00 85.31 187 GLY A O 1
ATOM 1316 N N . GLY A 1 188 ? 28.470 -0.822 -21.987 1.00 85.00 188 GLY A N 1
ATOM 1317 C CA . GLY A 1 188 ? 27.351 -1.378 -21.216 1.00 85.00 188 GLY A CA 1
ATOM 1318 C C . GLY A 1 188 ? 26.588 -2.479 -21.956 1.00 85.00 188 GLY A C 1
ATOM 1319 O O . GLY A 1 188 ? 25.850 -3.214 -21.318 1.00 85.00 188 GLY A O 1
ATOM 1320 N N . ALA A 1 189 ? 26.815 -2.640 -23.266 1.00 88.50 189 ALA A N 1
ATOM 1321 C CA . ALA A 1 189 ? 26.267 -3.751 -24.041 1.00 88.50 189 ALA A CA 1
ATOM 1322 C C . ALA A 1 189 ? 26.811 -5.103 -23.538 1.00 88.50 189 ALA A C 1
ATOM 1324 O O . ALA A 1 189 ? 28.029 -5.273 -23.409 1.00 88.50 189 ALA A O 1
ATOM 1325 N N . GLN A 1 190 ? 25.928 -6.066 -23.286 1.00 90.75 190 GLN A N 1
ATOM 1326 C CA . GLN A 1 190 ? 26.242 -7.420 -22.831 1.00 90.75 190 GLN A CA 1
ATOM 1327 C C . GLN A 1 190 ? 25.922 -8.460 -23.911 1.00 90.75 190 GLN A C 1
ATOM 1329 O O . GLN A 1 190 ? 25.113 -8.236 -24.807 1.00 90.75 190 GLN A O 1
ATOM 1334 N N . VAL A 1 191 ? 26.592 -9.613 -23.855 1.00 92.25 191 VAL A N 1
ATOM 1335 C CA . VAL A 1 191 ? 26.394 -10.689 -24.838 1.00 92.25 191 VAL A CA 1
ATOM 1336 C C . VAL A 1 191 ? 24.942 -11.176 -24.807 1.00 92.25 191 VAL A C 1
ATOM 1338 O O . VAL A 1 191 ? 24.441 -11.552 -23.753 1.00 92.25 191 VAL A O 1
ATOM 1341 N N . GLY A 1 192 ? 24.296 -11.215 -25.974 1.00 89.88 192 GLY A N 1
ATOM 1342 C CA . GLY A 1 192 ? 22.892 -11.618 -26.129 1.00 89.88 192 GLY A CA 1
ATOM 1343 C C . GLY A 1 192 ? 21.901 -10.457 -26.252 1.00 89.88 192 GLY A C 1
ATOM 1344 O O . GLY A 1 192 ? 20.796 -10.677 -26.765 1.00 89.88 192 GLY A O 1
ATOM 1345 N N . ASP A 1 193 ? 22.310 -9.236 -25.892 1.00 89.50 193 ASP A N 1
ATOM 1346 C CA . ASP A 1 193 ? 21.475 -8.040 -26.016 1.00 89.50 193 ASP A CA 1
ATOM 1347 C C . ASP A 1 193 ? 20.991 -7.837 -27.460 1.00 89.50 193 ASP A C 1
ATOM 1349 O O . ASP A 1 193 ? 21.675 -8.182 -28.434 1.00 89.50 193 ASP A O 1
ATOM 1353 N N . SER A 1 194 ? 19.792 -7.258 -27.592 1.00 89.38 194 SER A N 1
ATOM 1354 C CA . SER A 1 194 ? 19.189 -6.877 -28.875 1.00 89.38 194 SER A CA 1
ATOM 1355 C C . SER A 1 194 ? 19.382 -5.376 -29.092 1.00 89.38 194 SER A C 1
ATOM 1357 O O . SER A 1 194 ? 18.678 -4.591 -28.457 1.00 89.38 194 SER A O 1
ATOM 1359 N N . PRO A 1 195 ? 20.305 -4.938 -29.963 1.00 88.81 195 PRO A N 1
ATOM 1360 C CA . PRO A 1 195 ? 20.491 -3.516 -30.192 1.00 88.81 195 PRO A CA 1
ATOM 1361 C C . PRO A 1 195 ? 19.298 -2.936 -30.947 1.00 88.81 195 PRO A C 1
ATOM 1363 O O . PRO A 1 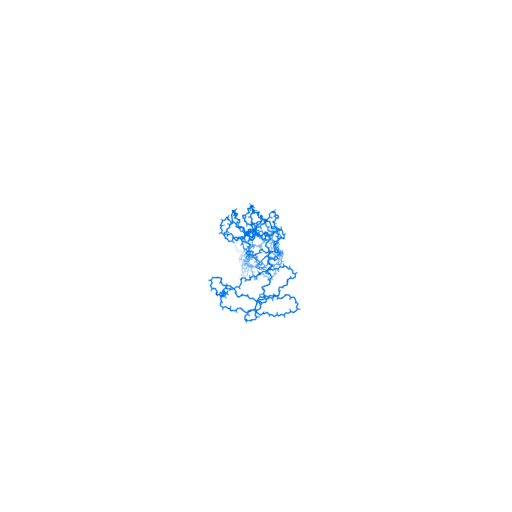195 ? 18.780 -3.550 -31.880 1.00 88.81 195 PRO A O 1
ATOM 1366 N N . ILE A 1 196 ? 18.918 -1.714 -30.593 1.00 87.00 196 ILE A N 1
ATOM 1367 C CA . ILE A 1 196 ? 17.990 -0.901 -31.375 1.00 87.00 196 ILE A CA 1
ATOM 1368 C C . ILE A 1 196 ? 18.831 0.125 -32.128 1.00 87.00 196 ILE A C 1
ATOM 1370 O O . ILE A 1 196 ? 19.588 0.882 -31.524 1.00 87.00 196 ILE A O 1
ATOM 1374 N N . VAL A 1 197 ? 18.721 0.136 -33.456 1.00 86.38 197 VAL A N 1
ATOM 1375 C CA . VAL A 1 197 ? 19.449 1.082 -34.309 1.00 86.38 197 VAL A CA 1
ATOM 1376 C C . VAL A 1 197 ? 18.457 2.065 -34.897 1.00 86.38 197 VAL A C 1
ATOM 1378 O O . VAL A 1 197 ? 17.535 1.679 -35.612 1.00 86.38 197 VAL A O 1
ATOM 1381 N N . THR A 1 198 ? 18.679 3.344 -34.623 1.00 83.69 198 THR A N 1
ATOM 1382 C CA . THR A 1 198 ? 17.940 4.449 -35.229 1.00 83.69 198 THR A CA 1
ATOM 1383 C C . THR A 1 198 ? 18.899 5.296 -36.057 1.00 83.69 198 THR A C 1
ATOM 1385 O O . THR A 1 198 ? 20.081 5.434 -35.734 1.00 83.69 198 THR A O 1
ATOM 1388 N N . THR A 1 199 ? 18.419 5.847 -37.171 1.00 84.75 199 THR A N 1
ATOM 1389 C CA . THR A 1 199 ? 19.228 6.721 -38.026 1.00 84.75 199 THR A CA 1
ATOM 1390 C C . THR A 1 199 ? 18.788 8.165 -37.886 1.00 84.75 199 THR A C 1
ATOM 1392 O O . THR A 1 199 ? 17.630 8.485 -38.134 1.00 84.75 199 THR A O 1
ATOM 1395 N N . GLY A 1 200 ? 19.729 9.051 -37.555 1.00 80.50 200 GLY A N 1
ATOM 1396 C CA . GLY A 1 200 ? 19.480 10.496 -37.473 1.00 80.50 200 GLY A CA 1
ATOM 1397 C C . GLY A 1 200 ? 19.415 11.216 -38.827 1.00 80.50 200 GLY A C 1
ATOM 1398 O O . GLY A 1 200 ? 19.136 12.410 -38.868 1.00 80.50 200 GLY A O 1
ATOM 1399 N N . ALA A 1 201 ? 19.686 10.520 -39.935 1.00 81.81 201 ALA A N 1
ATOM 1400 C CA . ALA A 1 201 ? 19.626 11.058 -41.292 1.00 81.81 201 ALA A CA 1
ATOM 1401 C C . ALA A 1 201 ? 18.961 10.056 -42.242 1.00 81.81 201 ALA A C 1
ATOM 1403 O O . ALA A 1 201 ? 18.984 8.849 -41.997 1.00 81.81 201 ALA A O 1
ATOM 1404 N N . ALA A 1 202 ? 18.398 10.564 -43.342 1.00 79.88 202 ALA A N 1
ATOM 1405 C CA . ALA A 1 202 ? 17.821 9.725 -44.383 1.00 79.88 202 ALA A CA 1
ATOM 1406 C C . ALA A 1 202 ? 18.883 8.778 -44.966 1.00 79.88 202 ALA A C 1
ATOM 1408 O O . ALA A 1 202 ? 19.969 9.204 -45.367 1.00 79.88 202 ALA A O 1
ATOM 1409 N N . ILE A 1 203 ? 18.550 7.492 -45.024 1.00 83.25 203 ILE A N 1
ATOM 1410 C CA . ILE A 1 203 ? 19.390 6.464 -45.636 1.00 83.25 203 ILE A CA 1
ATOM 1411 C C . ILE A 1 203 ? 19.133 6.468 -47.150 1.00 83.25 203 ILE A C 1
ATOM 1413 O O . ILE A 1 203 ? 17.998 6.648 -47.593 1.00 83.25 203 ILE A O 1
ATOM 1417 N N . GLN A 1 204 ? 20.181 6.278 -47.960 1.00 81.12 204 GLN A N 1
ATOM 1418 C CA . GLN A 1 204 ? 20.032 6.127 -49.411 1.00 81.12 204 GLN A CA 1
ATOM 1419 C C . GLN A 1 204 ? 19.103 4.948 -49.748 1.00 81.12 204 GLN A C 1
ATOM 1421 O O . GLN A 1 204 ? 19.188 3.884 -49.131 1.00 81.12 204 GLN A O 1
ATOM 1426 N N . ASN A 1 205 ? 18.247 5.121 -50.761 1.00 79.88 205 ASN A N 1
ATOM 1427 C CA . ASN A 1 205 ? 17.364 4.057 -51.246 1.00 79.88 205 ASN A CA 1
ATOM 1428 C C . ASN A 1 205 ? 18.164 2.796 -51.596 1.00 79.88 205 ASN A C 1
ATOM 1430 O O . ASN A 1 205 ? 19.178 2.886 -52.280 1.00 79.88 205 ASN A O 1
ATOM 1434 N N . GLY A 1 206 ? 17.684 1.627 -51.167 1.00 82.38 206 GLY A N 1
ATOM 1435 C CA . GLY A 1 206 ? 18.336 0.338 -51.427 1.00 82.38 206 GLY A CA 1
ATOM 1436 C C . GLY A 1 206 ? 19.402 -0.063 -50.404 1.00 82.38 206 GLY A C 1
ATOM 1437 O O . GLY A 1 206 ? 19.970 -1.143 -50.538 1.00 82.38 206 GLY A O 1
ATOM 1438 N N . ILE A 1 207 ? 19.661 0.751 -49.377 1.00 85.75 207 ILE A N 1
ATOM 1439 C CA . ILE A 1 207 ? 20.502 0.359 -48.243 1.00 85.75 207 ILE A CA 1
ATOM 1440 C C . ILE A 1 207 ? 19.624 -0.117 -47.085 1.00 85.75 207 ILE A C 1
ATOM 1442 O O . ILE A 1 207 ? 18.676 0.560 -46.695 1.00 85.75 207 ILE A O 1
ATOM 1446 N N . VAL A 1 208 ? 19.971 -1.271 -46.514 1.00 88.19 208 VAL A N 1
ATOM 1447 C CA . VAL A 1 208 ? 19.312 -1.840 -45.330 1.00 88.19 208 VAL A CA 1
ATOM 1448 C C . VAL A 1 208 ? 20.324 -1.936 -44.196 1.00 88.19 208 VAL A C 1
ATOM 1450 O O . VAL A 1 208 ? 21.425 -2.459 -44.390 1.00 88.19 208 VAL A O 1
ATOM 1453 N N . LEU A 1 209 ? 19.939 -1.438 -43.020 1.00 90.12 209 LEU A N 1
ATOM 1454 C CA . LEU A 1 209 ? 20.698 -1.566 -41.780 1.00 90.12 209 LEU A CA 1
ATOM 1455 C C . LEU A 1 209 ? 19.979 -2.533 -40.846 1.00 90.12 209 LEU A C 1
ATOM 1457 O O . LEU A 1 209 ? 18.778 -2.390 -40.627 1.00 90.12 209 LEU A O 1
ATOM 1461 N N . TYR A 1 210 ? 20.704 -3.486 -40.275 1.00 89.62 210 TYR A N 1
ATOM 1462 C CA . TYR A 1 210 ? 20.176 -4.330 -39.208 1.00 89.62 210 TYR A CA 1
ATOM 1463 C C . TYR A 1 210 ? 21.282 -4.663 -38.202 1.00 89.62 210 TYR A C 1
ATOM 1465 O O . TYR A 1 210 ? 22.391 -5.035 -38.605 1.00 89.62 210 TYR A O 1
ATOM 1473 N N . PRO A 1 211 ? 21.018 -4.495 -36.897 1.00 91.62 211 PRO A N 1
ATOM 1474 C CA . PRO A 1 211 ? 21.955 -4.896 -35.865 1.00 91.62 211 PRO A CA 1
ATOM 1475 C C . PRO A 1 211 ? 22.016 -6.418 -35.741 1.00 91.62 211 PRO A C 1
ATOM 1477 O O . PRO A 1 211 ? 21.009 -7.115 -35.874 1.00 91.62 211 PRO A O 1
ATOM 1480 N N . ASN A 1 212 ? 23.201 -6.927 -35.429 1.00 91.62 212 ASN A N 1
ATOM 1481 C CA . ASN A 1 212 ? 23.366 -8.274 -34.902 1.00 91.62 212 ASN A CA 1
ATOM 1482 C C . ASN A 1 212 ? 23.086 -8.267 -33.396 1.00 91.62 212 ASN A C 1
ATOM 1484 O O . ASN A 1 212 ? 23.272 -7.247 -32.731 1.00 91.62 212 ASN A O 1
ATOM 1488 N N . ARG A 1 213 ? 22.715 -9.425 -32.832 1.00 92.06 213 ARG A N 1
ATOM 1489 C CA . ARG A 1 213 ? 22.806 -9.606 -31.375 1.00 92.06 213 ARG A CA 1
ATOM 1490 C C . ARG A 1 213 ? 24.236 -9.334 -30.924 1.00 92.06 213 ARG A C 1
ATOM 1492 O O . ARG A 1 213 ? 25.182 -9.680 -31.634 1.00 92.06 213 ARG A O 1
ATOM 1499 N N . VAL A 1 214 ? 24.385 -8.731 -29.751 1.00 91.12 214 VAL A N 1
ATOM 1500 C CA . VAL A 1 214 ? 25.699 -8.395 -29.198 1.00 91.12 214 VAL A CA 1
ATOM 1501 C C . VAL A 1 214 ? 26.505 -9.676 -28.997 1.00 91.12 214 VAL A C 1
ATOM 1503 O O . VAL A 1 214 ? 26.134 -10.539 -28.203 1.00 91.12 214 VAL A O 1
ATOM 1506 N N . ALA A 1 215 ? 27.595 -9.808 -29.754 1.00 90.88 215 ALA A N 1
ATOM 1507 C CA . ALA A 1 215 ? 28.470 -10.978 -29.723 1.00 90.88 215 ALA A CA 1
ATOM 1508 C C . ALA A 1 215 ? 29.621 -10.830 -28.715 1.00 90.88 215 ALA A C 1
ATOM 1510 O O . ALA A 1 215 ? 30.131 -11.829 -28.215 1.00 90.88 215 ALA A O 1
ATOM 1511 N N . SER A 1 216 ? 30.024 -9.592 -28.412 1.00 92.75 216 SER A N 1
ATOM 1512 C CA . SER A 1 216 ? 31.100 -9.272 -27.471 1.00 92.75 216 SER A CA 1
ATOM 1513 C C . SER A 1 216 ? 30.688 -8.115 -26.570 1.00 92.75 216 SER A C 1
ATOM 1515 O O . SER A 1 216 ? 30.118 -7.132 -27.041 1.00 92.75 216 SER A O 1
ATOM 1517 N N . THR A 1 217 ? 31.009 -8.206 -25.279 1.00 90.81 217 THR A N 1
ATOM 1518 C CA . THR A 1 217 ? 30.721 -7.143 -24.307 1.00 90.81 217 THR A CA 1
ATOM 1519 C C . THR A 1 217 ? 31.296 -5.805 -24.769 1.00 90.81 217 THR A C 1
ATOM 1521 O O . THR A 1 217 ? 32.462 -5.712 -25.154 1.00 90.81 217 THR A O 1
ATOM 1524 N N . GLY A 1 218 ? 30.477 -4.759 -24.708 1.00 89.00 218 GLY A N 1
ATOM 1525 C CA . GLY A 1 218 ? 30.851 -3.404 -25.095 1.00 89.00 218 GLY A CA 1
ATOM 1526 C C . GLY A 1 218 ? 30.882 -3.148 -26.603 1.00 89.00 218 GLY A C 1
ATOM 1527 O O . GLY A 1 218 ? 31.272 -2.049 -26.994 1.00 89.00 218 GLY A O 1
ATOM 1528 N N . GLN A 1 219 ? 30.502 -4.113 -27.451 1.00 90.69 219 GLN A N 1
ATOM 1529 C CA . GLN A 1 219 ? 30.536 -3.967 -28.908 1.00 90.69 219 GLN A CA 1
ATOM 1530 C C . GLN A 1 219 ? 29.214 -4.352 -29.571 1.00 90.69 219 GLN A C 1
ATOM 1532 O O . GLN A 1 219 ? 28.738 -5.476 -29.453 1.00 90.69 219 GLN A O 1
ATOM 1537 N N . VAL A 1 220 ? 28.657 -3.424 -30.343 1.00 91.25 220 VAL A N 1
ATOM 1538 C CA . VAL A 1 220 ? 27.468 -3.644 -31.171 1.00 91.25 220 VAL A CA 1
ATOM 1539 C C . VAL A 1 220 ? 27.890 -3.685 -32.630 1.00 91.25 220 VAL A C 1
ATOM 1541 O O . VAL A 1 220 ? 28.538 -2.764 -33.118 1.00 91.25 220 VAL A O 1
ATOM 1544 N N . GLU A 1 221 ? 27.494 -4.729 -33.347 1.00 91.44 221 GLU A N 1
ATOM 1545 C CA . GLU A 1 221 ? 27.742 -4.855 -34.781 1.00 91.44 221 GLU A CA 1
ATOM 1546 C C . GLU A 1 221 ? 26.467 -4.562 -35.565 1.00 91.44 221 GLU A C 1
ATOM 1548 O O . GLU A 1 221 ? 25.413 -5.139 -35.301 1.00 91.44 221 GLU A O 1
ATOM 1553 N N . VAL A 1 222 ? 26.570 -3.690 -36.563 1.00 91.81 222 VAL A N 1
ATOM 1554 C CA . VAL A 1 222 ? 25.477 -3.358 -37.477 1.00 91.81 222 VAL A CA 1
ATOM 1555 C C . VAL A 1 222 ? 25.901 -3.707 -38.890 1.00 91.81 222 VAL A C 1
ATOM 1557 O O . VAL A 1 222 ? 26.936 -3.247 -39.375 1.00 91.81 222 VAL A O 1
ATOM 1560 N N . ASN A 1 223 ? 25.090 -4.509 -39.572 1.00 91.00 223 ASN A N 1
ATOM 1561 C CA . ASN A 1 223 ? 25.308 -4.809 -40.977 1.00 91.00 223 ASN A CA 1
ATOM 1562 C C . ASN A 1 223 ? 24.651 -3.728 -41.825 1.00 91.00 223 ASN A C 1
ATOM 1564 O O . ASN A 1 223 ? 23.457 -3.465 -41.693 1.00 91.00 223 ASN A O 1
ATOM 1568 N N . ALA A 1 224 ? 25.434 -3.137 -42.721 1.00 90.88 224 ALA A N 1
ATOM 1569 C CA . ALA A 1 224 ? 24.967 -2.232 -43.752 1.00 90.88 224 ALA A CA 1
ATOM 1570 C C . ALA A 1 224 ? 25.074 -2.932 -45.107 1.00 90.88 224 ALA A C 1
ATOM 1572 O O . ALA A 1 224 ? 26.174 -3.184 -45.599 1.00 90.88 224 ALA A O 1
ATOM 1573 N N . CYS A 1 225 ? 23.936 -3.268 -45.706 1.00 89.56 225 CYS A N 1
ATOM 1574 C CA . CYS A 1 225 ? 23.873 -3.957 -46.990 1.00 89.56 225 CYS A CA 1
ATOM 1575 C C . CYS A 1 225 ? 23.377 -3.015 -48.080 1.00 89.56 225 CYS A C 1
ATOM 1577 O O . CYS A 1 225 ? 22.324 -2.400 -47.925 1.00 89.56 225 CYS A O 1
ATOM 1579 N N . ASN A 1 226 ? 24.125 -2.922 -49.179 1.00 88.69 226 ASN A N 1
ATOM 1580 C CA . ASN A 1 226 ? 23.751 -2.124 -50.335 1.00 88.69 226 ASN A CA 1
ATOM 1581 C C . ASN A 1 226 ? 23.160 -3.016 -51.435 1.00 88.69 226 ASN A C 1
ATOM 1583 O O . ASN A 1 226 ? 23.865 -3.832 -52.025 1.00 88.69 226 ASN A O 1
ATOM 1587 N N . PHE A 1 227 ? 21.881 -2.816 -51.737 1.00 86.50 227 PHE A N 1
ATOM 1588 C CA . PHE A 1 227 ? 21.134 -3.490 -52.803 1.00 86.50 227 PHE A CA 1
ATOM 1589 C C . PHE A 1 227 ? 20.775 -2.540 -53.963 1.00 86.50 227 PHE A C 1
ATOM 1591 O O . PHE A 1 227 ? 19.852 -2.798 -54.738 1.00 86.50 227 PHE A O 1
ATOM 1598 N N . THR A 1 228 ? 21.465 -1.401 -54.084 1.00 82.38 228 THR A N 1
ATOM 1599 C CA . THR A 1 228 ? 21.209 -0.408 -55.141 1.00 82.38 228 THR A CA 1
ATOM 1600 C C . THR A 1 228 ? 21.465 -0.963 -56.537 1.00 82.38 228 THR A C 1
ATOM 1602 O O . THR A 1 228 ? 22.599 -1.104 -56.968 1.00 82.38 228 THR A O 1
ATOM 1605 N N . GLY A 1 229 ? 20.409 -1.198 -57.315 1.00 69.75 229 GLY A N 1
ATOM 1606 C CA . GLY A 1 229 ? 20.547 -1.626 -58.710 1.00 69.75 229 GLY A CA 1
ATOM 1607 C C . GLY A 1 229 ? 20.812 -3.120 -58.892 1.00 69.75 229 GLY A C 1
ATOM 1608 O O . GLY A 1 229 ? 21.121 -3.552 -59.998 1.00 69.75 229 GLY A O 1
ATOM 1609 N N . THR A 1 230 ? 20.684 -3.934 -57.842 1.00 59.94 230 THR A N 1
ATOM 1610 C CA . THR A 1 230 ? 20.242 -5.315 -58.048 1.00 59.94 230 THR A CA 1
ATOM 1611 C C . THR A 1 230 ? 18.741 -5.290 -58.280 1.00 59.94 230 THR A C 1
ATOM 1613 O O . THR A 1 230 ? 18.017 -4.739 -57.448 1.00 59.94 230 THR A O 1
ATOM 1616 N N . ASP A 1 231 ? 18.267 -5.904 -59.364 1.00 55.78 231 ASP A N 1
ATOM 1617 C CA . ASP A 1 231 ? 16.876 -6.339 -59.437 1.00 55.78 231 ASP A CA 1
ATOM 1618 C C . ASP A 1 231 ? 16.666 -7.292 -58.262 1.00 55.78 231 ASP A C 1
ATOM 1620 O O . ASP A 1 231 ? 17.044 -8.465 -58.314 1.00 55.78 231 ASP A O 1
ATOM 1624 N N . MET A 1 232 ? 16.128 -6.778 -57.155 1.00 53.16 232 MET A N 1
ATOM 1625 C CA . MET A 1 232 ? 15.595 -7.632 -56.113 1.00 53.16 232 MET A CA 1
ATOM 1626 C C . MET A 1 232 ? 14.415 -8.321 -56.770 1.00 53.16 232 MET A C 1
ATOM 1628 O O . MET A 1 232 ? 13.318 -7.766 -56.814 1.00 53.16 232 MET A O 1
ATOM 1632 N N . THR A 1 233 ? 14.650 -9.501 -57.355 1.00 52.31 233 THR A N 1
ATOM 1633 C CA . THR A 1 233 ? 13.554 -10.378 -57.734 1.00 52.31 233 THR A CA 1
ATOM 1634 C C . THR A 1 233 ? 12.693 -10.449 -56.486 1.00 52.31 233 THR A C 1
ATOM 1636 O O . THR A 1 233 ? 13.224 -10.838 -55.435 1.00 52.31 233 THR A O 1
ATOM 1639 N N . PRO A 1 234 ? 11.414 -10.031 -56.545 1.00 47.12 234 PRO A N 1
ATOM 1640 C CA . PRO A 1 234 ? 10.512 -10.278 -55.442 1.00 47.12 234 PRO A CA 1
ATOM 1641 C C . PRO A 1 234 ? 10.699 -11.738 -55.049 1.00 47.12 234 PRO A C 1
ATOM 1643 O O . PRO A 1 234 ? 11.002 -12.571 -55.914 1.00 47.12 234 PRO A O 1
ATOM 1646 N N . ILE A 1 235 ? 10.496 -12.083 -53.781 1.00 47.50 235 ILE A N 1
ATOM 1647 C CA . ILE A 1 235 ? 10.205 -13.475 -53.444 1.00 47.50 235 ILE A CA 1
ATOM 1648 C C . ILE A 1 235 ? 8.842 -13.770 -54.095 1.00 47.50 235 ILE A C 1
ATOM 1650 O O . ILE A 1 235 ? 7.791 -13.799 -53.464 1.00 47.50 235 ILE A O 1
ATOM 1654 N N . SER A 1 236 ? 8.831 -13.880 -55.422 1.00 40.19 236 SER A N 1
ATOM 1655 C CA . SER A 1 236 ? 7.715 -14.326 -56.204 1.00 40.19 236 SER A CA 1
ATOM 1656 C C . SER A 1 236 ? 7.676 -15.800 -55.884 1.00 40.19 236 SER A C 1
ATOM 1658 O O . SER A 1 236 ? 8.606 -16.525 -56.238 1.00 40.19 236 SER A O 1
ATOM 1660 N N . LYS A 1 237 ? 6.662 -16.176 -55.103 1.00 40.22 237 LYS A N 1
ATOM 1661 C CA . LYS A 1 237 ? 6.034 -17.495 -55.025 1.00 40.22 237 LYS A CA 1
ATOM 1662 C C . LYS A 1 237 ? 6.915 -18.620 -55.597 1.00 40.22 237 LYS A C 1
ATOM 1664 O O . LYS A 1 237 ? 7.097 -18.613 -56.816 1.00 40.22 237 LYS A O 1
ATOM 1669 N N . PRO A 1 238 ? 7.399 -19.596 -54.794 1.00 44.69 238 PRO A N 1
ATOM 1670 C CA . PRO A 1 238 ? 8.235 -20.681 -55.305 1.00 44.69 238 PRO A CA 1
ATOM 1671 C C . PRO A 1 238 ? 7.598 -21.232 -56.579 1.00 44.69 238 PRO A C 1
ATOM 1673 O O . PRO A 1 238 ? 6.455 -21.700 -56.562 1.00 44.69 238 PRO A O 1
ATOM 1676 N N . GLY A 1 239 ? 8.295 -21.038 -57.702 1.00 35.03 239 GLY A N 1
ATOM 1677 C CA . GLY A 1 239 ? 7.777 -21.380 -59.017 1.00 35.03 239 GLY A CA 1
ATOM 1678 C C . GLY A 1 239 ? 7.333 -22.843 -59.041 1.00 35.03 239 GLY A C 1
ATOM 1679 O O . GLY A 1 239 ? 7.856 -23.665 -58.278 1.00 35.03 239 GLY A O 1
ATOM 1680 N N . PRO A 1 240 ? 6.354 -23.205 -59.885 1.00 40.97 240 PRO A N 1
ATOM 1681 C CA . PRO A 1 240 ? 5.822 -24.551 -59.894 1.00 40.97 240 PRO A CA 1
ATOM 1682 C C . PRO A 1 240 ? 6.917 -25.511 -60.369 1.00 40.97 240 PRO A C 1
ATOM 1684 O O . PRO A 1 240 ? 7.182 -25.631 -61.556 1.00 40.97 240 PRO A O 1
ATOM 1687 N N . ARG A 1 241 ? 7.519 -26.218 -59.408 1.00 39.59 241 ARG A N 1
ATOM 1688 C CA . ARG A 1 241 ? 8.254 -27.480 -59.562 1.00 39.59 241 ARG A CA 1
ATOM 1689 C C . ARG A 1 241 ? 9.440 -27.452 -60.543 1.00 39.59 241 ARG A C 1
ATOM 1691 O O . ARG A 1 241 ? 9.266 -27.694 -61.731 1.00 39.59 241 ARG A O 1
ATOM 1698 N N . ARG A 1 242 ? 10.662 -27.395 -59.994 1.00 33.69 242 ARG A N 1
ATOM 1699 C CA . ARG A 1 242 ? 11.705 -28.447 -60.129 1.00 33.69 242 ARG A CA 1
ATOM 1700 C C . ARG A 1 242 ? 13.043 -27.979 -59.541 1.00 33.69 242 ARG A C 1
ATOM 1702 O O . ARG A 1 242 ? 13.846 -27.380 -60.237 1.00 33.69 242 ARG A O 1
ATOM 1709 N N . ALA A 1 243 ? 13.284 -28.332 -58.284 1.00 29.12 243 ALA A N 1
ATOM 1710 C CA . ALA A 1 243 ? 14.509 -28.997 -57.831 1.00 29.12 243 ALA A CA 1
ATOM 1711 C C . ALA A 1 243 ? 14.346 -29.309 -56.333 1.00 29.12 243 ALA A C 1
ATOM 1713 O O . ALA A 1 243 ? 14.068 -28.390 -55.563 1.00 29.12 243 ALA A O 1
ATOM 1714 N N . PRO A 1 244 ? 14.473 -30.568 -55.880 1.00 36.50 244 PRO A N 1
ATOM 1715 C CA . PRO A 1 244 ? 14.765 -30.807 -54.474 1.00 36.50 244 PRO A CA 1
ATOM 1716 C C . PRO A 1 244 ? 16.128 -30.172 -54.177 1.00 36.50 244 PRO A C 1
ATOM 1718 O O . PRO A 1 244 ? 17.067 -30.352 -54.949 1.00 36.50 244 PRO A O 1
ATOM 1721 N N . PHE A 1 245 ? 16.220 -29.406 -53.093 1.00 36.34 245 PHE A N 1
ATOM 1722 C CA . PHE A 1 245 ? 17.468 -28.828 -52.605 1.00 36.34 245 PHE A CA 1
ATOM 1723 C C . PHE A 1 245 ? 18.522 -29.942 -52.445 1.00 36.34 245 PHE A C 1
ATOM 1725 O O . PHE A 1 245 ? 18.469 -30.738 -51.505 1.00 36.34 245 PHE A O 1
ATOM 1732 N N . THR A 1 246 ? 19.447 -30.048 -53.399 1.00 34.34 246 THR A N 1
ATOM 1733 C CA . THR A 1 246 ? 20.611 -30.935 -53.329 1.00 34.34 246 THR A CA 1
ATOM 1734 C C . THR A 1 246 ? 21.795 -30.156 -52.785 1.00 34.34 246 THR A C 1
ATOM 1736 O O . THR A 1 246 ? 22.081 -29.057 -53.259 1.00 34.34 246 THR A O 1
ATOM 1739 N N . ASN A 1 247 ? 22.508 -30.743 -51.825 1.00 32.25 247 ASN A N 1
ATOM 1740 C CA . ASN A 1 247 ? 23.791 -30.222 -51.366 1.00 32.25 247 ASN A CA 1
ATOM 1741 C C . ASN A 1 247 ? 24.786 -30.196 -52.545 1.00 32.25 247 ASN A C 1
ATOM 1743 O O . ASN A 1 247 ? 25.063 -31.236 -53.150 1.00 32.25 247 ASN A O 1
ATOM 1747 N N . THR A 1 248 ? 25.317 -29.016 -52.876 1.00 39.38 248 THR A N 1
ATOM 1748 C CA . THR A 1 248 ? 26.238 -28.789 -54.003 1.00 39.38 248 THR A CA 1
ATOM 1749 C C . THR A 1 248 ? 27.607 -29.457 -53.846 1.00 39.38 248 THR A C 1
ATOM 1751 O O . THR A 1 248 ? 28.384 -29.432 -54.795 1.00 39.38 248 THR A O 1
ATOM 1754 N N . GLN A 1 249 ? 27.908 -30.103 -52.713 1.00 40.09 249 GLN A N 1
ATOM 1755 C CA . GLN A 1 249 ? 29.148 -30.870 -52.542 1.00 40.09 249 GLN A CA 1
ATOM 1756 C C . GLN A 1 249 ? 29.006 -32.386 -52.743 1.00 40.09 249 GLN A C 1
ATOM 1758 O O . GLN A 1 249 ? 30.009 -33.062 -52.955 1.00 40.09 249 GLN A O 1
ATOM 1763 N N . ASN A 1 250 ? 27.798 -32.954 -52.685 1.00 36.88 250 ASN A N 1
ATOM 1764 C CA . ASN A 1 250 ? 27.642 -34.416 -52.606 1.00 36.88 250 ASN A CA 1
ATOM 1765 C C . ASN A 1 250 ? 26.298 -34.973 -53.114 1.00 36.88 250 ASN A C 1
ATOM 1767 O O . ASN A 1 250 ? 26.033 -36.161 -52.946 1.00 36.88 250 ASN A O 1
ATOM 1771 N N . SER A 1 251 ? 25.477 -34.170 -53.803 1.00 37.94 251 SER A N 1
ATOM 1772 C CA . SER A 1 251 ? 24.294 -34.636 -54.562 1.00 37.94 251 SER A CA 1
ATOM 1773 C C . SER A 1 251 ? 23.292 -35.495 -53.770 1.00 37.94 251 SER A C 1
ATOM 1775 O O . SER A 1 251 ? 22.551 -36.286 -54.352 1.00 37.94 251 SER A O 1
ATOM 1777 N N . GLN A 1 252 ? 23.227 -35.331 -52.445 1.00 35.78 252 GLN A N 1
ATOM 1778 C CA . GLN A 1 252 ? 22.183 -35.935 -51.614 1.00 35.78 252 GLN A CA 1
ATOM 1779 C C . GLN A 1 252 ? 21.059 -34.924 -51.322 1.00 35.78 252 GLN A C 1
ATOM 1781 O O . GLN A 1 252 ? 21.338 -33.724 -51.196 1.00 35.78 252 GLN A O 1
ATOM 1786 N N . PRO A 1 253 ? 19.790 -35.375 -51.224 1.00 35.56 253 PRO A N 1
ATOM 1787 C CA . PRO A 1 253 ? 18.672 -34.511 -50.850 1.00 35.56 253 PRO A CA 1
ATOM 1788 C C . PRO A 1 253 ? 18.820 -34.038 -49.397 1.00 35.56 253 PRO A C 1
ATOM 1790 O O . PRO A 1 253 ? 19.044 -34.855 -48.502 1.00 35.56 253 PRO A O 1
ATOM 1793 N N . LEU A 1 254 ? 18.668 -32.731 -49.149 1.00 33.94 254 LEU A N 1
ATOM 1794 C CA . LEU A 1 254 ? 18.633 -32.188 -47.788 1.00 33.94 254 LEU A CA 1
ATOM 1795 C C . LEU A 1 254 ? 17.421 -32.762 -47.035 1.00 33.94 254 LEU A C 1
ATOM 1797 O O . LEU A 1 254 ? 16.272 -32.457 -47.354 1.00 33.94 254 LEU A O 1
ATOM 1801 N N . ARG A 1 255 ? 17.670 -33.583 -46.011 1.00 36.94 255 ARG A N 1
ATOM 1802 C CA . ARG A 1 255 ? 16.661 -33.922 -45.004 1.00 36.94 255 ARG A CA 1
ATOM 1803 C C . ARG A 1 255 ? 16.618 -32.784 -43.989 1.00 36.94 255 ARG A C 1
ATOM 1805 O O . ARG A 1 255 ? 17.518 -32.683 -43.163 1.00 36.94 255 ARG A O 1
ATOM 1812 N N . ILE A 1 256 ? 15.590 -31.937 -44.038 1.00 37.09 256 ILE A N 1
ATOM 1813 C CA . ILE A 1 256 ? 15.286 -31.041 -42.915 1.00 37.09 256 ILE A CA 1
ATOM 1814 C C . ILE A 1 256 ? 14.651 -31.923 -41.839 1.00 37.09 256 ILE A C 1
ATOM 1816 O O . ILE A 1 256 ? 13.467 -32.243 -41.891 1.00 37.09 256 ILE A O 1
ATOM 1820 N N . GLY A 1 257 ? 15.490 -32.428 -40.938 1.00 29.06 257 GLY A N 1
ATOM 1821 C CA . GLY A 1 257 ? 15.068 -33.221 -39.796 1.00 29.06 257 GLY A CA 1
ATOM 1822 C C . GLY A 1 257 ? 14.749 -32.314 -38.617 1.00 29.06 257 GLY A C 1
ATOM 1823 O O . GLY A 1 257 ? 15.655 -31.915 -37.901 1.00 29.06 257 GLY A O 1
ATOM 1824 N N . LEU A 1 258 ? 13.467 -32.052 -38.382 1.00 35.75 258 LEU A N 1
ATOM 1825 C CA . LEU A 1 258 ? 12.952 -31.987 -37.017 1.00 35.75 258 LEU A CA 1
ATOM 1826 C C . LEU A 1 258 ? 12.420 -33.390 -36.722 1.00 35.75 258 LEU A C 1
ATOM 1828 O O . LEU A 1 258 ? 11.445 -33.818 -37.332 1.00 35.75 258 LEU A O 1
ATOM 1832 N N . GLY A 1 259 ? 13.158 -34.143 -35.902 1.00 33.97 259 GLY A N 1
ATOM 1833 C CA . GLY A 1 259 ? 12.720 -35.394 -35.272 1.00 33.97 259 GLY A CA 1
ATOM 1834 C C . GLY A 1 259 ? 11.778 -36.295 -36.082 1.00 33.97 259 GLY A C 1
ATOM 1835 O O . GLY A 1 259 ? 10.631 -36.478 -35.707 1.00 33.97 259 GLY A O 1
ATOM 1836 N N . GLY A 1 260 ? 12.247 -36.901 -37.176 1.00 34.59 260 GLY A N 1
ATOM 1837 C CA . GLY A 1 260 ? 11.672 -38.158 -37.680 1.00 34.59 260 GLY A CA 1
ATOM 1838 C C . GLY A 1 260 ? 10.240 -38.182 -38.249 1.00 34.59 260 GLY A C 1
ATOM 1839 O O . GLY A 1 260 ? 9.785 -39.282 -38.558 1.00 34.59 260 GLY A O 1
ATOM 1840 N N . LEU A 1 261 ? 9.534 -37.063 -38.461 1.00 32.25 261 LEU A N 1
ATOM 1841 C CA . LEU A 1 261 ? 8.191 -37.081 -39.075 1.00 32.25 261 LEU A CA 1
ATOM 1842 C C . LEU A 1 261 ? 8.154 -36.482 -40.500 1.00 32.25 261 LEU A C 1
ATOM 1844 O O . LEU A 1 261 ? 8.579 -35.346 -40.704 1.00 32.25 261 LEU A O 1
ATOM 1848 N N . PRO A 1 262 ? 7.621 -37.203 -41.511 1.00 36.03 262 PRO A N 1
ATOM 1849 C CA . PRO A 1 262 ? 7.427 -36.654 -42.851 1.00 36.03 262 PRO A CA 1
ATOM 1850 C C . PRO A 1 262 ? 6.177 -35.756 -42.918 1.00 36.03 262 PRO A C 1
ATOM 1852 O O . PRO A 1 262 ? 5.064 -36.205 -42.645 1.00 36.03 262 PRO A O 1
ATOM 1855 N N . LEU A 1 263 ? 6.351 -34.501 -43.340 1.00 34.31 263 LEU A N 1
ATOM 1856 C CA . LEU A 1 263 ? 5.271 -33.548 -43.628 1.00 34.31 263 LEU A CA 1
ATOM 1857 C C . LEU A 1 263 ? 4.769 -33.723 -45.076 1.00 34.31 263 LEU A C 1
ATOM 1859 O O . LEU A 1 263 ? 5.575 -33.805 -46.002 1.00 34.31 263 LEU A O 1
ATOM 1863 N N . SER A 1 264 ? 3.447 -33.755 -45.285 1.00 34.44 264 SER A N 1
ATOM 1864 C CA . SER A 1 264 ? 2.819 -33.716 -46.619 1.00 34.44 264 SER A CA 1
ATOM 1865 C C . SER A 1 264 ? 2.109 -32.381 -46.841 1.00 34.44 264 SER A C 1
ATOM 1867 O O . SER A 1 264 ? 1.353 -31.933 -45.986 1.00 34.44 264 SER A O 1
ATOM 1869 N N . LEU A 1 265 ? 2.353 -31.754 -47.995 1.00 32.22 265 LEU A N 1
ATOM 1870 C CA . LEU A 1 265 ? 1.677 -30.537 -48.452 1.00 32.22 265 LEU A CA 1
ATOM 1871 C C . LEU A 1 265 ? 0.681 -30.910 -49.559 1.00 32.22 265 LEU A C 1
ATOM 1873 O O . LEU A 1 265 ? 1.099 -31.330 -50.639 1.00 32.22 265 LEU A O 1
ATOM 1877 N N . GLU A 1 266 ? -0.619 -30.740 -49.314 1.00 33.47 266 GLU A N 1
ATOM 1878 C CA . GLU A 1 266 ? -1.657 -30.819 -50.350 1.00 33.47 266 GLU A CA 1
ATOM 1879 C C . GLU A 1 266 ? -2.012 -29.416 -50.858 1.00 33.47 266 GLU A C 1
ATOM 1881 O O . GLU A 1 266 ? -2.229 -28.490 -50.080 1.00 33.47 266 GLU A O 1
ATOM 1886 N N . SER A 1 267 ? -2.071 -29.252 -52.181 1.00 36.56 267 SER A N 1
ATOM 1887 C CA . SER A 1 267 ? -2.471 -28.006 -52.845 1.00 36.56 267 SER A CA 1
ATOM 1888 C C . SER A 1 267 ? -3.778 -28.217 -53.614 1.00 36.56 267 SER A C 1
ATOM 1890 O O . SER A 1 267 ? -3.781 -28.952 -54.604 1.00 36.56 267 SER A O 1
ATOM 1892 N N . GLY A 1 268 ? -4.865 -27.562 -53.197 1.00 34.19 268 GLY A N 1
ATOM 1893 C CA . GLY A 1 268 ? -6.131 -27.481 -53.940 1.00 34.19 268 GLY A CA 1
ATOM 1894 C C . GLY A 1 268 ? -6.258 -26.144 -54.680 1.00 34.19 268 GLY A C 1
ATOM 1895 O O . GLY A 1 268 ? -5.856 -25.109 -54.158 1.00 34.19 268 GLY A O 1
ATOM 1896 N N . ILE A 1 269 ? -6.780 -26.155 -55.910 1.00 31.23 269 ILE A N 1
ATOM 1897 C CA . ILE A 1 269 ? -6.918 -24.964 -56.766 1.00 31.23 269 ILE A CA 1
ATOM 1898 C C . ILE A 1 269 ? -8.346 -24.411 -56.635 1.00 31.23 269 ILE A C 1
ATOM 1900 O O . ILE A 1 269 ? -9.293 -25.115 -56.976 1.00 31.23 269 ILE A O 1
ATOM 1904 N N . ALA A 1 270 ? -8.501 -23.150 -56.214 1.00 30.25 270 ALA A N 1
ATOM 1905 C CA . ALA A 1 270 ? -9.750 -22.389 -56.334 1.00 30.25 270 ALA A CA 1
ATOM 1906 C C . ALA A 1 270 ? -9.583 -21.230 -57.345 1.00 30.25 270 ALA A C 1
ATOM 1908 O O . ALA A 1 270 ? -8.516 -20.610 -57.387 1.00 30.25 270 ALA A O 1
ATOM 1909 N N . PRO A 1 271 ? -10.596 -20.919 -58.178 1.00 33.94 271 PRO A N 1
ATOM 1910 C CA . PRO A 1 271 ? -10.461 -20.009 -59.312 1.00 33.94 271 PRO A CA 1
ATOM 1911 C C . PRO A 1 271 ? -10.806 -18.559 -58.941 1.00 33.94 271 PRO A C 1
ATOM 1913 O O . PRO A 1 271 ? -11.658 -17.954 -59.575 1.00 33.94 271 PRO A O 1
ATOM 1916 N N . SER A 1 272 ? -10.212 -17.995 -57.890 1.00 31.00 272 SER A N 1
ATOM 1917 C CA . SER A 1 272 ? -10.142 -16.540 -57.635 1.00 31.00 272 SER A CA 1
ATOM 1918 C C . SER A 1 272 ? -9.363 -16.300 -56.343 1.00 31.00 272 SER A C 1
ATOM 1920 O O . SER A 1 272 ? -9.787 -16.746 -55.286 1.00 31.00 272 SER A O 1
ATOM 1922 N N . GLY A 1 273 ? -8.251 -15.566 -56.410 1.00 31.53 273 GLY A N 1
ATOM 1923 C CA . GLY A 1 273 ? -7.577 -15.060 -55.211 1.00 31.53 273 GLY A CA 1
ATOM 1924 C C . GLY A 1 273 ? -6.681 -16.074 -54.489 1.00 31.53 273 GLY A C 1
ATOM 1925 O O . GLY A 1 273 ? -7.044 -17.208 -54.195 1.00 31.53 273 GLY A O 1
ATOM 1926 N N . LEU A 1 274 ? -5.456 -15.629 -54.231 1.00 32.22 274 LEU A N 1
ATOM 1927 C CA . LEU A 1 274 ? -4.389 -16.324 -53.520 1.00 32.22 274 LEU A CA 1
ATOM 1928 C C . LEU A 1 274 ? -4.877 -16.829 -52.147 1.00 32.22 274 LEU A C 1
ATOM 1930 O O . LEU A 1 274 ? -5.342 -16.026 -51.345 1.00 32.22 274 LEU A O 1
ATOM 1934 N N . THR A 1 275 ? -4.751 -18.128 -51.854 1.00 31.33 275 THR A N 1
ATOM 1935 C CA . THR A 1 275 ? -5.094 -18.682 -50.531 1.00 31.33 275 THR A CA 1
ATOM 1936 C C . THR A 1 275 ? -3.969 -19.518 -49.914 1.00 31.33 275 THR A C 1
ATOM 1938 O O . THR A 1 275 ? -3.437 -20.451 -50.510 1.00 31.33 275 THR A O 1
ATOM 1941 N N . VAL A 1 276 ? -3.629 -19.068 -48.704 1.00 35.78 276 VAL A N 1
ATOM 1942 C CA . VAL A 1 276 ? -3.002 -19.661 -47.512 1.00 35.78 276 VAL A CA 1
ATOM 1943 C C . VAL A 1 276 ? -2.720 -21.174 -47.537 1.00 35.78 276 VAL A C 1
ATOM 1945 O O . VAL A 1 276 ? -3.637 -21.988 -47.616 1.00 35.78 276 VAL A O 1
ATOM 1948 N N . SER A 1 277 ? -1.451 -21.548 -47.321 1.00 38.94 277 SER A N 1
ATOM 1949 C CA . SER A 1 277 ? -1.060 -22.904 -46.904 1.00 38.94 277 SER A CA 1
ATOM 1950 C C . SER A 1 277 ? -1.411 -23.113 -45.432 1.00 38.94 277 SER A C 1
ATOM 1952 O O . SER A 1 277 ? -0.812 -22.489 -44.561 1.00 38.94 277 SER A O 1
ATOM 1954 N N . THR A 1 278 ? -2.358 -24.001 -45.134 1.00 41.09 278 THR A N 1
ATOM 1955 C CA . THR A 1 278 ? -2.618 -24.451 -43.760 1.00 41.09 278 THR A CA 1
ATOM 1956 C C . THR A 1 278 ? -1.701 -25.630 -43.434 1.00 41.09 278 THR A C 1
ATOM 1958 O O . THR A 1 278 ? -1.681 -26.620 -44.164 1.00 41.09 278 THR A O 1
ATOM 1961 N N . ILE A 1 279 ? -0.943 -25.545 -42.339 1.00 43.50 279 ILE A N 1
ATOM 1962 C CA . ILE A 1 279 ? -0.176 -26.681 -41.811 1.00 43.50 279 ILE A CA 1
ATOM 1963 C C . ILE A 1 279 ? -1.134 -27.513 -40.952 1.00 43.50 279 ILE A C 1
ATOM 1965 O O . ILE A 1 279 ? -1.727 -27.000 -39.999 1.00 43.50 279 ILE A O 1
ATOM 1969 N N . THR A 1 280 ? -1.317 -28.784 -41.310 1.00 42.28 280 THR A N 1
ATOM 1970 C CA . THR A 1 280 ? -2.215 -29.707 -40.598 1.00 42.28 280 THR A CA 1
ATOM 1971 C C . THR A 1 280 ? -1.397 -30.870 -40.048 1.00 42.28 280 THR A C 1
ATOM 1973 O O . THR A 1 280 ? -0.642 -31.495 -40.792 1.00 42.28 280 THR A O 1
ATOM 1976 N N . HIS A 1 281 ? -1.532 -31.158 -38.753 1.00 40.41 281 HIS A N 1
ATOM 1977 C CA . HIS A 1 281 ? -0.923 -32.344 -38.143 1.00 40.41 281 HIS A CA 1
ATOM 1978 C C . HIS A 1 281 ? -1.686 -33.610 -38.572 1.00 40.41 281 HIS A C 1
ATOM 1980 O O . HIS A 1 281 ? -2.857 -33.527 -38.953 1.00 40.41 281 HIS A O 1
ATOM 1986 N N . ARG A 1 282 ? -1.063 -34.797 -38.481 1.00 41.72 282 ARG A N 1
ATOM 1987 C CA . ARG A 1 282 ? -1.678 -36.074 -38.918 1.00 41.72 282 ARG A CA 1
ATOM 1988 C C . ARG A 1 282 ? -2.995 -36.406 -38.188 1.00 41.72 282 ARG A C 1
ATOM 1990 O O . ARG A 1 282 ? -3.782 -37.195 -38.698 1.00 41.72 282 ARG A O 1
ATOM 1997 N N . ASP A 1 283 ? -3.256 -35.746 -37.061 1.00 42.72 283 ASP A N 1
ATOM 1998 C CA . ASP A 1 283 ? -4.438 -35.929 -36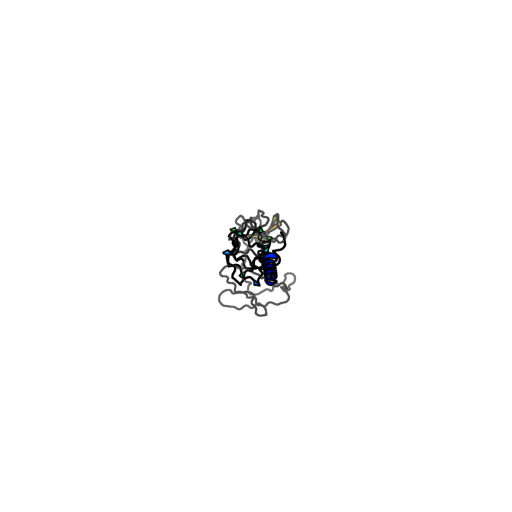.208 1.00 42.72 283 ASP A CA 1
ATOM 1999 C C . ASP A 1 283 ? -5.590 -34.952 -36.540 1.00 42.72 283 ASP A C 1
ATOM 2001 O O . ASP A 1 283 ? -6.557 -34.840 -35.790 1.00 42.72 283 ASP A O 1
ATOM 2005 N N . GLY A 1 284 ? -5.489 -34.197 -37.641 1.00 44.44 284 GLY A N 1
ATOM 2006 C CA . GLY A 1 284 ? -6.544 -33.292 -38.122 1.00 44.44 284 GLY A CA 1
ATOM 2007 C C . GLY A 1 284 ? -6.625 -31.935 -37.410 1.00 44.44 284 GLY A C 1
ATOM 2008 O O . GLY A 1 284 ? -7.496 -31.125 -37.732 1.00 44.44 284 GLY A O 1
ATOM 2009 N N . ARG A 1 285 ? -5.717 -31.645 -36.469 1.00 44.56 285 ARG A N 1
ATOM 2010 C CA . ARG A 1 285 ? -5.625 -30.337 -35.801 1.00 44.56 285 ARG A CA 1
ATOM 2011 C C . ARG A 1 285 ? -4.925 -29.314 -36.705 1.00 44.56 285 ARG A C 1
ATOM 2013 O O . ARG A 1 285 ? -3.826 -29.561 -37.205 1.00 44.56 285 ARG A O 1
ATOM 2020 N N . LYS A 1 286 ? -5.588 -28.173 -36.919 1.00 44.03 286 LYS A N 1
ATOM 2021 C CA . LYS A 1 286 ? -5.083 -27.024 -37.688 1.00 44.03 286 LYS A CA 1
ATOM 2022 C C . LYS A 1 286 ? -4.241 -26.140 -36.770 1.00 44.03 286 LYS A C 1
ATOM 2024 O O . LYS A 1 286 ? -4.721 -25.782 -35.701 1.00 44.03 286 LYS A O 1
ATOM 2029 N N . VAL A 1 287 ? -3.029 -25.776 -37.193 1.00 44.97 287 VAL A N 1
ATOM 2030 C CA . VAL A 1 287 ? -2.092 -24.976 -36.372 1.00 44.97 287 VAL A CA 1
ATOM 2031 C C . VAL A 1 287 ? -2.047 -23.496 -36.797 1.00 44.97 287 VAL A C 1
ATOM 2033 O O . VAL A 1 287 ? -1.293 -22.714 -36.241 1.00 44.97 287 VAL A O 1
ATOM 2036 N N . ALA A 1 288 ? -2.866 -23.073 -37.767 1.00 44.12 288 ALA A N 1
ATOM 2037 C CA . ALA A 1 288 ? -2.993 -21.660 -38.138 1.00 44.12 288 ALA A CA 1
ATOM 2038 C C . ALA A 1 288 ? -4.372 -21.346 -38.747 1.00 44.12 288 ALA A C 1
ATOM 2040 O O . ALA A 1 288 ? -4.896 -22.125 -39.552 1.00 44.12 288 ALA A O 1
ATOM 2041 N N . GLY A 1 289 ? -4.954 -20.206 -38.356 1.00 37.03 289 GLY A N 1
ATOM 2042 C CA . GLY A 1 289 ? -6.159 -19.622 -38.958 1.00 37.03 289 GLY A CA 1
ATOM 2043 C C . GLY A 1 289 ? -5.870 -18.867 -40.270 1.00 37.03 289 GLY A C 1
ATOM 2044 O O . GLY A 1 289 ? -4.706 -18.688 -40.630 1.00 37.03 289 GLY A O 1
ATOM 2045 N N . PRO A 1 290 ? -6.906 -18.448 -41.023 1.00 36.81 290 PRO A N 1
ATOM 2046 C CA . PRO A 1 290 ? -6.736 -17.742 -42.293 1.00 36.81 290 PRO A CA 1
ATOM 2047 C C . PRO A 1 290 ? -6.059 -16.376 -42.096 1.00 36.81 290 PRO A C 1
ATOM 2049 O O . PRO A 1 290 ? -6.495 -15.570 -41.282 1.00 36.81 290 PRO A O 1
ATOM 2052 N N . VAL A 1 291 ? -5.004 -16.125 -42.874 1.00 38.69 291 VAL A N 1
ATOM 2053 C CA . VAL A 1 291 ? -4.271 -14.852 -42.928 1.00 38.69 291 VA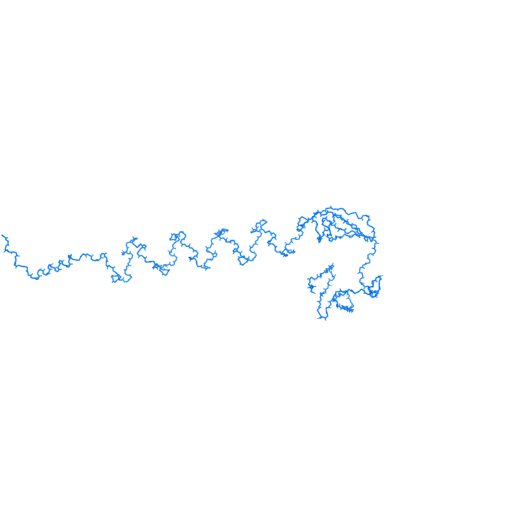L A CA 1
ATOM 2054 C C . VAL A 1 291 ? -5.004 -13.899 -43.877 1.00 38.69 291 VAL A C 1
ATOM 2056 O O . VAL A 1 291 ? -5.094 -14.179 -45.074 1.00 38.69 291 VAL A O 1
ATOM 2059 N N . ASP A 1 292 ? -5.531 -12.791 -43.354 1.00 33.03 292 ASP A N 1
ATOM 2060 C CA . ASP A 1 292 ? -6.147 -11.723 -44.149 1.00 33.03 292 ASP A CA 1
ATOM 2061 C C . ASP A 1 292 ? -5.073 -10.719 -44.602 1.00 33.03 292 ASP A C 1
ATOM 2063 O O . ASP A 1 292 ? -4.545 -9.933 -43.817 1.00 33.03 292 ASP A O 1
ATOM 2067 N N . LEU A 1 293 ? -4.708 -10.770 -45.885 1.00 36.19 293 LEU A N 1
ATOM 2068 C CA . LEU A 1 293 ? -3.646 -9.944 -46.471 1.00 36.19 293 LEU A CA 1
ATOM 2069 C C . LEU A 1 293 ? -4.114 -8.534 -46.884 1.00 36.19 293 LEU A C 1
ATOM 2071 O O . LEU A 1 293 ? -3.351 -7.810 -47.522 1.00 36.19 293 LEU A O 1
ATOM 2075 N N . ALA A 1 294 ? -5.326 -8.098 -46.521 1.00 32.78 294 ALA A N 1
ATOM 2076 C CA . ALA A 1 294 ? -5.808 -6.753 -46.856 1.00 32.78 294 ALA A CA 1
ATOM 2077 C C . ALA A 1 294 ? -5.156 -5.616 -46.035 1.00 32.78 294 ALA A C 1
ATOM 2079 O O . ALA A 1 294 ? -5.310 -4.450 -46.396 1.00 32.78 294 ALA A O 1
ATOM 2080 N N . ARG A 1 295 ? -4.423 -5.922 -44.951 1.00 35.19 295 ARG A N 1
ATOM 2081 C CA . ARG A 1 295 ? -3.810 -4.913 -44.056 1.00 35.19 295 ARG A CA 1
ATOM 2082 C C . ARG A 1 295 ? -2.281 -4.929 -43.953 1.00 35.19 295 ARG A C 1
ATOM 2084 O O . ARG A 1 295 ? -1.737 -4.192 -43.146 1.00 35.19 295 ARG A O 1
ATOM 2091 N N . GLY A 1 296 ? -1.578 -5.671 -44.808 1.00 30.00 296 GLY A N 1
ATOM 2092 C CA . GLY A 1 296 ? -0.137 -5.453 -45.009 1.00 30.00 296 GLY A CA 1
ATOM 2093 C C . GLY A 1 296 ? 0.785 -5.731 -43.812 1.00 30.00 296 GLY A C 1
ATOM 2094 O O . GLY A 1 296 ? 1.901 -5.224 -43.807 1.00 30.00 296 GLY A O 1
ATOM 2095 N N . GLU A 1 297 ? 0.380 -6.559 -42.848 1.00 28.27 297 GLU A N 1
ATOM 2096 C CA . GLU A 1 297 ? 1.259 -7.043 -41.776 1.00 28.27 297 GLU A CA 1
ATOM 2097 C C . GLU A 1 297 ? 1.451 -8.559 -41.894 1.00 28.27 297 GLU A C 1
ATOM 2099 O O . GLU A 1 297 ? 0.488 -9.323 -41.969 1.00 28.27 297 GLU A O 1
ATOM 2104 N N . VAL A 1 298 ? 2.709 -9.006 -41.927 1.00 3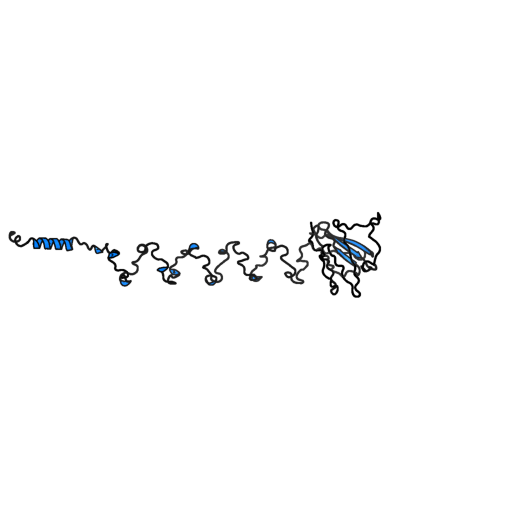1.50 298 VAL A N 1
ATOM 2105 C CA . VAL A 1 298 ? 3.074 -10.427 -41.843 1.00 31.50 298 VAL A CA 1
ATOM 2106 C C . VAL A 1 298 ? 3.934 -10.606 -40.597 1.00 31.50 298 VAL A C 1
ATOM 2108 O O . VAL A 1 298 ? 5.153 -10.466 -40.647 1.00 31.50 298 VAL A O 1
ATOM 2111 N N . GLY A 1 299 ? 3.287 -10.893 -39.469 1.00 27.36 299 GLY A N 1
ATOM 2112 C CA . GLY A 1 299 ? 3.949 -11.364 -38.256 1.00 27.36 299 GLY A CA 1
ATOM 2113 C C . GLY A 1 299 ? 4.023 -12.889 -38.262 1.00 27.36 299 GLY A C 1
ATOM 2114 O O . GLY A 1 299 ? 2.993 -13.560 -38.255 1.00 27.36 299 GLY A O 1
ATOM 2115 N N . PHE A 1 300 ? 5.230 -13.454 -38.274 1.00 29.70 300 PHE A N 1
ATOM 2116 C CA . PHE A 1 300 ? 5.428 -14.859 -37.921 1.00 29.70 300 PHE A CA 1
ATOM 2117 C C . PHE A 1 300 ? 5.524 -14.954 -36.396 1.00 29.70 300 PHE A C 1
ATOM 2119 O O . PHE A 1 300 ? 6.592 -14.739 -35.832 1.00 29.70 300 PHE A O 1
ATOM 2126 N N . ALA A 1 301 ? 4.411 -15.265 -35.732 1.00 28.48 301 ALA A N 1
ATOM 2127 C CA . ALA A 1 301 ? 4.437 -15.728 -34.351 1.00 28.48 301 ALA A CA 1
ATOM 2128 C C . ALA A 1 301 ? 4.712 -17.237 -34.366 1.00 28.48 301 ALA A C 1
ATOM 2130 O O . ALA A 1 301 ? 3.857 -18.035 -34.749 1.00 28.48 301 ALA A O 1
ATOM 2131 N N . VAL A 1 302 ? 5.936 -17.625 -34.018 1.00 33.50 302 VAL A N 1
ATOM 2132 C CA . VAL A 1 302 ? 6.234 -18.996 -33.596 1.00 33.50 302 VAL A CA 1
ATOM 2133 C C . VAL A 1 302 ? 5.974 -19.032 -32.096 1.00 33.50 302 VAL A C 1
ATOM 2135 O O . VAL A 1 302 ? 6.698 -18.399 -31.334 1.00 33.50 302 VAL A O 1
ATOM 2138 N N . ASP A 1 303 ? 4.904 -19.714 -31.701 1.00 27.28 303 ASP A N 1
ATOM 2139 C CA . ASP A 1 303 ? 4.572 -19.969 -30.300 1.00 27.28 303 ASP A CA 1
ATOM 2140 C C . ASP A 1 303 ? 5.681 -20.836 -29.663 1.00 27.28 303 ASP A C 1
ATOM 2142 O O . ASP A 1 303 ? 6.026 -21.881 -30.232 1.00 27.28 303 ASP A O 1
ATOM 2146 N N . PRO A 1 304 ? 6.257 -20.462 -28.507 1.00 32.28 304 PRO A N 1
ATOM 2147 C CA . PRO A 1 304 ? 7.265 -21.252 -27.817 1.00 32.28 304 PRO A CA 1
ATOM 2148 C C . PRO A 1 304 ? 6.579 -22.286 -26.919 1.00 32.28 304 PRO A C 1
ATOM 2150 O O . PRO A 1 304 ? 6.694 -22.245 -25.701 1.00 32.28 304 PRO A O 1
ATOM 2153 N N . ILE A 1 305 ? 5.827 -23.222 -27.497 1.00 37.97 305 ILE A N 1
ATOM 2154 C CA . ILE A 1 305 ? 5.317 -24.375 -26.745 1.00 37.97 305 ILE A CA 1
ATOM 2155 C C . ILE A 1 305 ? 5.526 -25.621 -27.589 1.00 37.97 305 ILE A C 1
ATOM 2157 O O . ILE A 1 305 ? 4.625 -26.048 -28.300 1.00 37.97 305 ILE A O 1
ATOM 2161 N N . CYS A 1 306 ? 6.743 -26.161 -27.531 1.00 29.00 306 CYS A N 1
ATOM 2162 C CA . CYS A 1 306 ? 7.061 -27.576 -27.736 1.00 29.00 306 CYS A CA 1
ATOM 2163 C C . CYS A 1 306 ? 8.567 -27.788 -27.480 1.00 29.00 306 CYS A C 1
ATOM 2165 O O . CYS A 1 306 ? 9.326 -28.082 -28.400 1.00 29.00 306 CYS A O 1
ATOM 2167 N N . GLU A 1 307 ? 9.008 -27.626 -26.229 1.00 28.50 307 GLU A N 1
ATOM 2168 C CA . GLU A 1 307 ? 10.178 -28.367 -25.743 1.00 28.50 307 GLU A CA 1
ATOM 2169 C C . GLU A 1 307 ? 9.677 -29.640 -25.053 1.00 28.50 307 GLU A C 1
ATOM 2171 O O . GLU A 1 307 ? 8.863 -29.590 -24.129 1.00 28.50 307 GLU A O 1
ATOM 2176 N N . GLY A 1 308 ? 10.129 -30.777 -25.579 1.00 33.91 308 GLY A N 1
ATOM 2177 C CA . GLY A 1 308 ? 9.822 -32.140 -25.160 1.00 33.91 308 GLY A CA 1
ATOM 2178 C C . GLY A 1 308 ? 10.518 -33.120 -26.087 1.00 33.91 308 GLY A C 1
ATOM 2179 O O . GLY A 1 308 ? 10.073 -33.220 -27.252 1.00 33.91 308 GLY A O 1
#

pLDDT: mean 74.08, std 23.82, range [27.28, 95.69]

Radius of gyration: 52.87 Å; chains: 1; bounding box: 77×49×174 Å

Sequence (308 aa):
MARRLRRRLTFANVCSFIALVIALGTGGAYAANTIGSDDIIDESIQSVDIKNGQVRTGDVNDGAITSHKIANATVANEDIAPGAMNSNSVLDESLTSSDLATDSVGATEVADSSIDSGEIVDNSLFAADLAPNSVASSEIAADAVGASEVANESLTLSDVAGAATNGAISLSGIPNGRCTQVTFNVGGAQVGDSPIVTTGAAIQNGIVLYPNRVASTGQVEVNACNFTGTDMTPISKPGPRRAPFTNTQNSQPLRIGLGGLPLSLESGIAPSGLTVSTITHRDGRKVAGPVDLARGEVGFAVDPICEG